Protein AF-A0A3M6QYB0-F1 (afdb_monomer_lite)

Structure (mmCIF, N/CA/C/O backbone):
data_AF-A0A3M6QYB0-F1
#
_entry.id   AF-A0A3M6QYB0-F1
#
loop_
_atom_site.group_PDB
_atom_site.id
_atom_site.type_symbol
_atom_site.label_atom_id
_atom_site.label_alt_id
_atom_site.label_comp_id
_atom_site.label_asym_id
_atom_site.label_entity_id
_atom_site.label_seq_id
_atom_site.pdbx_PDB_ins_code
_atom_site.Cartn_x
_atom_site.Cartn_y
_atom_site.Cartn_z
_atom_site.occupancy
_atom_site.B_iso_or_equiv
_atom_site.auth_seq_id
_atom_site.auth_comp_id
_atom_site.auth_asym_id
_atom_site.auth_atom_id
_atom_site.pdbx_PDB_model_num
ATOM 1 N N . MET A 1 1 ? 22.489 58.627 -7.731 1.00 41.91 1 MET A N 1
ATOM 2 C CA . MET A 1 1 ? 21.236 58.742 -8.512 1.00 41.91 1 MET A CA 1
ATOM 3 C C . MET A 1 1 ? 20.280 57.709 -7.930 1.00 41.91 1 MET A C 1
ATOM 5 O O . MET A 1 1 ? 20.452 56.535 -8.193 1.00 41.91 1 MET A O 1
ATOM 9 N N . ASP A 1 2 ? 19.590 57.981 -6.828 1.00 40.81 2 ASP A N 1
ATOM 10 C CA . ASP A 1 2 ? 18.454 58.894 -6.615 1.00 40.81 2 ASP A CA 1
ATOM 11 C C . ASP A 1 2 ? 17.135 58.430 -7.272 1.00 40.81 2 ASP A C 1
ATOM 13 O O . ASP A 1 2 ? 17.071 58.280 -8.487 1.00 40.81 2 ASP A O 1
ATOM 17 N N . ARG A 1 3 ? 16.106 58.308 -6.409 1.00 42.81 3 ARG A N 1
ATOM 18 C CA . ARG A 1 3 ? 14.641 58.185 -6.625 1.00 42.81 3 ARG A CA 1
ATOM 19 C C . ARG A 1 3 ? 14.099 56.937 -7.356 1.00 42.81 3 ARG A C 1
ATOM 21 O O . ARG A 1 3 ? 14.595 56.536 -8.386 1.00 42.81 3 ARG A O 1
ATOM 28 N N . GLY A 1 4 ? 12.996 56.316 -6.930 1.00 41.47 4 GLY A N 1
ATOM 29 C CA . GLY A 1 4 ? 12.077 56.674 -5.856 1.00 41.47 4 GLY A CA 1
ATOM 30 C C . GLY A 1 4 ? 10.820 55.785 -5.781 1.00 41.47 4 GLY A C 1
ATOM 31 O O . GLY A 1 4 ? 10.331 55.268 -6.774 1.00 41.47 4 GLY A O 1
ATOM 32 N N . ARG A 1 5 ? 10.316 55.654 -4.544 1.00 48.59 5 ARG A N 1
ATOM 33 C CA . ARG A 1 5 ? 8.910 55.626 -4.074 1.00 48.59 5 ARG A CA 1
ATOM 34 C C . ARG A 1 5 ? 7.771 55.286 -5.060 1.00 48.59 5 ARG A C 1
ATOM 36 O O . ARG A 1 5 ? 7.504 56.073 -5.960 1.00 48.59 5 ARG A O 1
ATOM 43 N N . ARG A 1 6 ? 6.894 54.356 -4.631 1.00 49.88 6 ARG A N 1
ATOM 44 C CA . ARG A 1 6 ? 5.463 54.563 -4.225 1.00 49.88 6 ARG A CA 1
ATOM 45 C C . ARG A 1 6 ? 4.760 53.195 -4.085 1.00 49.88 6 ARG A C 1
ATOM 47 O O . ARG A 1 6 ? 4.574 52.496 -5.063 1.00 49.88 6 ARG A O 1
ATOM 54 N N . ARG A 1 7 ? 4.494 52.683 -2.874 1.00 52.16 7 ARG A N 1
ATOM 55 C CA . ARG A 1 7 ? 3.204 52.743 -2.135 1.00 52.16 7 ARG A CA 1
ATOM 56 C C . ARG A 1 7 ? 1.935 52.879 -2.997 1.00 52.16 7 ARG A C 1
ATOM 58 O O . ARG A 1 7 ? 1.683 53.969 -3.499 1.00 52.16 7 ARG A O 1
ATOM 65 N N . ARG A 1 8 ? 1.047 51.874 -2.925 1.00 51.56 8 ARG A N 1
ATOM 66 C CA . ARG A 1 8 ? -0.413 52.053 -2.769 1.00 51.56 8 ARG A CA 1
ATOM 67 C C . ARG A 1 8 ? -1.032 50.890 -1.973 1.00 51.56 8 ARG A C 1
ATOM 69 O O . ARG A 1 8 ? -0.967 49.739 -2.374 1.00 51.56 8 ARG A O 1
ATOM 76 N N . ARG A 1 9 ? -1.594 51.248 -0.814 1.00 49.34 9 ARG A N 1
ATOM 77 C CA . ARG A 1 9 ? -2.631 50.528 -0.053 1.00 49.34 9 ARG A CA 1
ATOM 78 C C . ARG A 1 9 ? -3.990 50.813 -0.703 1.00 49.34 9 ARG A C 1
ATOM 80 O O . ARG A 1 9 ? -4.114 51.932 -1.189 1.00 49.34 9 ARG A O 1
ATOM 87 N N . THR A 1 10 ? -4.955 49.890 -0.564 1.00 45.47 10 THR A N 1
ATOM 88 C CA . THR A 1 10 ? -6.418 50.054 -0.280 1.00 45.47 10 THR A CA 1
ATOM 89 C C . THR A 1 10 ? -7.166 48.846 -0.869 1.00 45.47 10 THR A C 1
ATOM 91 O O . THR A 1 10 ? -7.019 48.599 -2.055 1.00 45.47 10 THR A O 1
ATOM 94 N N . MET A 1 11 ? -7.781 47.957 -0.080 1.00 43.56 11 MET A N 1
ATOM 95 C CA . MET A 1 11 ? -9.096 48.024 0.605 1.00 43.56 11 MET A CA 1
ATOM 96 C C . MET A 1 11 ? -10.159 47.170 -0.116 1.00 43.56 11 MET A C 1
ATOM 98 O O . MET A 1 11 ? -10.071 46.977 -1.317 1.00 43.56 11 MET A O 1
ATOM 102 N N . GLN A 1 12 ? -11.178 46.776 0.666 1.00 51.78 12 GLN A N 1
ATOM 103 C CA . GLN A 1 12 ? -12.457 46.117 0.329 1.00 51.78 12 GLN A CA 1
ATOM 104 C C . GLN A 1 12 ? -12.386 44.582 0.236 1.00 51.78 12 GLN A C 1
ATOM 106 O O . GLN A 1 12 ? -11.756 44.035 -0.652 1.00 51.78 12 GLN A O 1
ATOM 111 N N . ARG A 1 13 ? -12.850 43.796 1.225 1.00 41.03 13 ARG A N 1
ATOM 112 C CA . ARG A 1 13 ? -14.142 43.767 1.960 1.00 41.03 13 ARG A CA 1
ATOM 113 C C . ARG A 1 13 ? -15.296 43.414 1.012 1.00 41.03 13 ARG A C 1
ATOM 115 O O . ARG A 1 13 ? -15.519 44.152 0.070 1.00 41.03 13 ARG A O 1
ATOM 122 N N . GLN A 1 14 ? -16.060 42.381 1.398 1.00 51.16 14 GLN A N 1
ATOM 123 C CA . GLN A 1 14 ? -17.324 41.884 0.808 1.00 51.16 14 GLN A CA 1
ATOM 124 C C . GLN A 1 14 ? -17.127 40.894 -0.364 1.00 51.16 14 GLN A C 1
ATOM 126 O O . GLN A 1 14 ? -16.265 41.101 -1.194 1.00 51.16 14 GLN A O 1
ATOM 131 N N . GLN A 1 15 ? -17.819 39.757 -0.481 1.00 52.56 15 GLN A N 1
ATOM 132 C CA . GLN A 1 15 ? -19.043 39.277 0.160 1.00 52.56 15 GLN A CA 1
ATOM 133 C C . GLN A 1 15 ? -18.988 37.762 0.432 1.00 52.56 15 GLN A C 1
ATOM 135 O O . GLN A 1 15 ? -18.642 36.957 -0.426 1.00 52.56 15 GLN A O 1
ATOM 140 N N . ARG A 1 16 ? -19.495 37.383 1.611 1.00 46.00 16 ARG A N 1
ATOM 141 C CA . ARG A 1 16 ? -20.205 36.119 1.828 1.00 46.00 16 ARG A CA 1
ATOM 142 C C . ARG A 1 16 ? -21.418 36.057 0.892 1.00 46.00 16 ARG A C 1
ATOM 144 O O . ARG A 1 16 ? -22.251 36.957 0.958 1.00 46.00 16 ARG A O 1
ATOM 151 N N . ARG A 1 17 ? -21.602 34.961 0.155 1.00 42.56 17 ARG A N 1
ATOM 152 C CA . ARG A 1 17 ? -22.930 34.483 -0.270 1.00 42.56 17 ARG A CA 1
ATOM 153 C C . ARG A 1 17 ? -22.956 32.955 -0.204 1.00 42.56 17 ARG A C 1
ATOM 155 O O . ARG A 1 17 ? -22.512 32.281 -1.120 1.00 42.56 17 ARG A O 1
ATOM 162 N N . LYS A 1 18 ? -23.454 32.424 0.918 1.00 46.59 18 LYS A N 1
ATOM 163 C CA . LYS A 1 18 ? -24.012 31.069 0.996 1.00 46.59 18 LYS A CA 1
ATOM 164 C C . LYS A 1 18 ? -25.480 31.193 0.593 1.00 46.59 18 LYS A C 1
ATOM 166 O O . LYS A 1 18 ? -26.235 31.868 1.286 1.00 46.59 18 LYS A O 1
ATOM 171 N N . THR A 1 19 ? -25.854 30.609 -0.535 1.00 47.44 19 THR A N 1
ATOM 172 C CA . THR A 1 19 ? -27.240 30.499 -0.996 1.00 47.44 19 THR A CA 1
ATOM 173 C C . THR A 1 19 ? -27.814 29.179 -0.491 1.00 47.44 19 THR A C 1
ATOM 175 O O . THR A 1 19 ? -27.316 28.114 -0.846 1.00 47.44 19 THR A O 1
ATOM 178 N N . ALA A 1 20 ? -28.823 29.263 0.375 1.00 54.78 20 ALA A N 1
ATOM 179 C CA . ALA A 1 20 ? -29.669 28.143 0.773 1.00 54.78 20 ALA A CA 1
ATOM 180 C C . ALA A 1 20 ? -30.818 27.989 -0.241 1.00 54.78 20 ALA A C 1
ATOM 182 O O . ALA A 1 20 ? -31.309 29.012 -0.726 1.00 54.78 20 ALA A O 1
ATOM 183 N N . PRO A 1 21 ? -31.265 26.764 -0.563 1.00 56.47 21 PRO A N 1
ATOM 184 C CA . PRO A 1 21 ? -32.457 26.571 -1.368 1.00 56.47 21 PRO A CA 1
ATOM 185 C C . PRO A 1 21 ? -33.727 26.638 -0.511 1.00 56.47 21 PRO A C 1
ATOM 187 O O . PRO A 1 21 ? -33.864 25.984 0.523 1.00 56.47 21 PRO A O 1
ATOM 190 N N . THR A 1 22 ? -34.648 27.460 -0.997 1.00 46.12 22 THR A N 1
ATOM 191 C CA . THR A 1 22 ? -36.030 27.651 -0.565 1.00 46.12 22 THR A CA 1
ATOM 192 C C . THR A 1 22 ? -36.875 26.465 -1.036 1.00 46.12 22 THR A C 1
ATOM 194 O O . THR A 1 22 ? -36.982 26.230 -2.237 1.00 46.12 22 THR A O 1
ATOM 197 N N . GLY A 1 23 ? -37.461 25.715 -0.099 1.00 45.97 23 GLY A N 1
ATOM 198 C CA . GLY A 1 23 ? -38.386 24.609 -0.360 1.00 45.97 23 GLY A CA 1
ATOM 199 C C . GLY A 1 23 ? -39.816 25.003 -0.005 1.00 45.97 23 GLY A C 1
ATOM 200 O O . GLY A 1 23 ? -40.148 25.184 1.163 1.00 45.97 23 GLY A O 1
ATOM 201 N N . GLN A 1 24 ? -40.613 25.176 -1.052 1.00 52.97 24 GLN A N 1
ATOM 202 C CA . GLN A 1 24 ? -42.005 25.603 -1.109 1.00 52.97 24 GLN A CA 1
ATOM 203 C C . GLN A 1 24 ? -42.951 24.748 -0.244 1.00 52.97 24 GLN A C 1
ATOM 205 O O . GLN A 1 24 ? -42.888 23.521 -0.255 1.00 52.97 24 GLN A O 1
ATOM 210 N N . ARG A 1 25 ? -43.892 25.416 0.431 1.00 43.78 25 ARG A N 1
ATOM 211 C CA . ARG A 1 25 ? -45.058 24.838 1.109 1.00 43.78 25 ARG A CA 1
ATOM 212 C C . ARG A 1 25 ? -46.283 25.092 0.225 1.00 43.78 25 ARG A C 1
ATOM 214 O O . ARG A 1 25 ? -46.619 26.250 -0.004 1.00 43.78 25 ARG A O 1
ATOM 221 N N . CYS A 1 26 ? -46.938 24.035 -0.250 1.00 41.56 26 CYS A N 1
ATOM 222 C CA . CYS A 1 26 ? -48.231 24.101 -0.936 1.00 41.56 26 CYS A CA 1
ATOM 223 C C . CYS A 1 26 ? -49.154 23.011 -0.381 1.00 41.56 26 CYS A C 1
ATOM 225 O O . CYS A 1 26 ? -48.726 21.870 -0.232 1.00 41.56 26 CYS A O 1
ATOM 227 N N . GLY A 1 27 ? -50.403 23.382 -0.092 1.00 39.38 27 GLY A N 1
ATOM 228 C CA . GLY A 1 27 ? -51.474 22.461 0.289 1.00 39.38 27 GLY A CA 1
ATOM 229 C C . GLY A 1 27 ? -52.458 23.075 1.284 1.00 39.38 27 GLY A C 1
ATOM 230 O O . GLY A 1 27 ? -52.382 22.777 2.468 1.00 39.38 27 GLY A O 1
ATOM 231 N N . ASN A 1 28 ? -53.354 23.934 0.791 1.00 42.03 28 ASN A N 1
ATOM 232 C CA . ASN A 1 28 ? -54.651 24.229 1.406 1.00 42.03 28 ASN A CA 1
ATOM 233 C C . ASN A 1 28 ? -55.724 23.650 0.473 1.00 42.03 28 ASN A C 1
ATOM 235 O O . ASN A 1 28 ? -55.624 23.919 -0.725 1.00 42.03 28 ASN A O 1
ATOM 239 N N . ALA A 1 29 ? -56.717 22.937 1.011 1.00 42.44 29 ALA A N 1
ATOM 240 C CA . ALA A 1 29 ? -58.163 23.076 0.746 1.00 42.44 29 ALA A CA 1
ATOM 241 C C . ALA A 1 29 ? -58.944 21.832 1.229 1.00 42.44 29 ALA A C 1
ATOM 243 O O . ALA A 1 29 ? -58.360 20.758 1.323 1.00 42.44 29 ALA A O 1
ATOM 244 N N . GLU A 1 30 ? -60.244 22.044 1.479 1.00 42.88 30 GLU A N 1
ATOM 245 C CA . GLU A 1 30 ? -61.321 21.144 1.960 1.00 42.88 30 GLU A CA 1
ATOM 246 C C . GLU A 1 30 ? -61.393 21.030 3.492 1.00 42.88 30 GLU A C 1
ATOM 248 O O . GLU A 1 30 ? -60.576 20.373 4.126 1.00 42.88 30 GLU A O 1
ATOM 253 N N . GLU A 1 31 ? -62.209 21.802 4.224 1.00 42.59 31 GLU A N 1
ATOM 254 C CA . GLU A 1 31 ? -63.625 22.240 4.116 1.00 42.59 31 GLU A CA 1
ATOM 255 C C . GLU A 1 31 ? -64.674 21.153 4.430 1.00 42.59 31 GLU A C 1
ATOM 257 O O . GLU A 1 31 ? -64.776 20.152 3.740 1.00 42.59 31 GLU A O 1
ATOM 262 N N . SER A 1 32 ? -65.460 21.466 5.473 1.00 44.59 32 SER A N 1
ATOM 263 C CA . SER A 1 32 ? -66.779 20.965 5.893 1.00 44.59 32 SER A CA 1
ATOM 264 C C . SER A 1 32 ? -66.940 19.486 6.273 1.00 44.59 32 SER A C 1
ATOM 266 O O . SER A 1 32 ? -66.968 18.602 5.433 1.00 44.59 32 SER A O 1
ATOM 268 N N . ASP A 1 33 ? -67.198 19.224 7.558 1.00 41.84 33 ASP A N 1
ATOM 269 C CA . ASP A 1 33 ? -68.589 18.989 7.959 1.00 41.84 33 ASP A CA 1
ATOM 270 C C . ASP A 1 33 ? -68.783 19.051 9.476 1.00 41.84 33 ASP A C 1
ATOM 272 O O . ASP A 1 33 ? -68.050 18.476 10.284 1.00 41.84 33 ASP A O 1
ATOM 276 N N . ALA A 1 34 ? -69.800 19.821 9.846 1.00 48.19 34 ALA A N 1
ATOM 277 C CA . ALA A 1 34 ? -70.298 19.981 11.192 1.00 48.19 34 ALA A CA 1
ATOM 278 C C . ALA A 1 34 ? -71.085 18.734 11.612 1.00 48.19 34 ALA A C 1
ATOM 280 O O . ALA A 1 34 ? -72.032 18.330 10.944 1.00 48.19 34 ALA A O 1
ATOM 281 N N . MET A 1 35 ? -70.755 18.180 12.777 1.00 43.97 35 MET A N 1
ATOM 282 C CA . MET A 1 35 ? -71.650 17.295 13.516 1.00 43.97 35 MET A CA 1
ATOM 283 C C . MET A 1 35 ? -71.602 17.697 14.987 1.00 43.97 35 MET A C 1
ATOM 285 O O . MET A 1 35 ? -70.715 17.306 15.744 1.00 43.97 35 MET A O 1
ATOM 289 N N . THR A 1 36 ? -72.541 18.553 15.369 1.00 64.81 36 THR A N 1
ATOM 290 C CA . THR A 1 36 ? -72.829 18.948 16.746 1.00 64.81 36 THR A CA 1
ATOM 291 C C . THR A 1 36 ? -73.771 17.924 17.390 1.00 64.81 36 THR A C 1
ATOM 293 O O . THR A 1 36 ? -74.920 17.813 16.966 1.00 64.81 36 THR A O 1
ATOM 296 N N . PRO A 1 37 ? -73.357 17.192 18.440 1.00 65.62 37 PRO A N 1
ATOM 297 C CA . PRO A 1 37 ? -74.296 16.483 19.302 1.00 65.62 37 PRO A CA 1
ATOM 298 C C . PRO A 1 37 ? -74.854 17.416 20.402 1.00 65.62 37 PRO A C 1
ATOM 300 O O . PRO A 1 37 ? -74.180 18.369 20.808 1.00 65.62 37 PRO A O 1
ATOM 303 N N . PRO A 1 38 ? -76.081 17.172 20.903 1.00 61.84 38 PRO A N 1
ATOM 304 C CA . PRO A 1 38 ? -76.754 18.057 21.851 1.00 61.84 38 PRO A CA 1
ATOM 305 C C . PRO A 1 38 ? -76.178 17.945 23.270 1.00 61.84 38 PRO A C 1
ATOM 307 O O . PRO A 1 38 ? -75.940 16.849 23.782 1.00 61.84 38 PRO A O 1
ATOM 310 N N . LEU A 1 39 ? -76.026 19.095 23.936 1.00 48.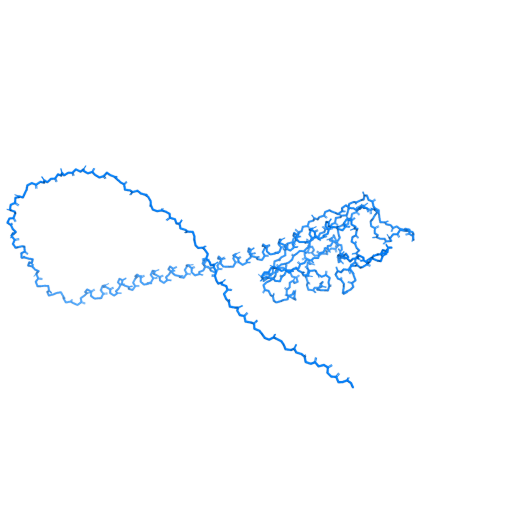22 39 LEU A N 1
ATOM 311 C CA . LEU A 1 39 ? -75.734 19.182 25.367 1.00 48.22 39 LEU A CA 1
ATOM 312 C C . LEU A 1 39 ? -76.864 18.534 26.183 1.00 48.22 39 LEU A C 1
ATOM 314 O O . LEU A 1 39 ? -77.984 19.041 26.210 1.00 48.22 39 LEU A O 1
ATOM 318 N N . HIS A 1 40 ? -76.537 17.468 26.911 1.00 60.84 40 HIS A N 1
ATOM 319 C CA . HIS A 1 40 ? -77.280 17.043 28.097 1.00 60.84 40 HIS A CA 1
ATOM 320 C C . HIS A 1 40 ? -76.525 17.519 29.349 1.00 60.84 40 HIS A C 1
ATOM 322 O O . HIS A 1 40 ? -75.294 17.421 29.389 1.00 60.84 40 HIS A O 1
ATOM 328 N N . PRO A 1 41 ? -77.214 18.020 30.389 1.00 54.41 41 PRO A N 1
ATOM 329 C CA . PRO A 1 41 ? -76.571 18.397 31.638 1.00 54.41 41 PRO A CA 1
ATOM 330 C C . PRO A 1 41 ? -76.253 17.133 32.449 1.00 54.41 41 PRO A C 1
ATOM 332 O O . PRO A 1 41 ? -77.097 16.614 33.177 1.00 54.41 41 PRO A O 1
ATOM 335 N N . HIS A 1 42 ? -75.025 16.625 32.338 1.00 53.25 42 HIS A N 1
ATOM 336 C CA . HIS A 1 42 ? -74.528 15.627 33.281 1.00 53.25 42 HIS A CA 1
ATOM 337 C C . HIS A 1 42 ? -74.150 16.320 34.592 1.00 53.25 42 HIS A C 1
ATOM 339 O O . HIS A 1 42 ? -73.130 16.996 34.704 1.00 53.25 42 HIS A O 1
ATOM 345 N N . THR A 1 43 ? -75.013 16.146 35.590 1.00 57.50 43 THR A N 1
ATOM 346 C CA . THR A 1 43 ? -74.736 16.381 37.007 1.00 57.50 43 THR A CA 1
ATOM 347 C C . THR A 1 43 ? -73.446 15.673 37.414 1.00 57.50 43 THR A C 1
ATOM 349 O O . THR A 1 43 ? -73.389 14.444 37.470 1.00 57.50 43 THR A O 1
ATOM 352 N N . VAL A 1 44 ? -72.408 16.456 37.698 1.00 59.31 44 VAL A N 1
ATOM 353 C CA . VAL A 1 44 ? -71.123 15.969 38.199 1.00 59.31 44 VAL A CA 1
ATOM 354 C C . VAL A 1 44 ? -71.284 15.676 39.691 1.00 59.31 44 VAL A C 1
ATOM 356 O O . VAL A 1 44 ? -71.306 16.586 40.517 1.00 59.31 44 VAL A O 1
ATOM 359 N N . LEU A 1 45 ? -71.450 14.402 40.046 1.00 66.75 45 LEU A N 1
ATOM 360 C CA . LEU A 1 45 ? -71.320 13.951 41.431 1.00 66.75 45 LEU A CA 1
ATOM 361 C C . LEU A 1 45 ? -69.846 14.087 41.858 1.00 66.75 45 LEU A C 1
ATOM 363 O O . LEU A 1 45 ? -68.961 13.659 41.112 1.00 66.75 45 LEU A O 1
ATOM 367 N N . PRO A 1 46 ? -69.545 14.639 43.045 1.00 59.50 46 PRO A N 1
ATOM 368 C CA . PRO A 1 46 ? -68.181 14.677 43.548 1.00 59.50 46 PRO A CA 1
ATOM 369 C C . PRO A 1 46 ? -67.741 13.254 43.912 1.00 59.50 46 PRO A C 1
ATOM 371 O O . PRO A 1 46 ? -68.186 12.685 44.912 1.00 59.50 46 PRO A O 1
ATOM 374 N N . VAL A 1 47 ? -66.844 12.672 43.112 1.00 67.44 47 VAL A N 1
ATOM 375 C CA . VAL A 1 47 ? -66.115 11.456 43.492 1.00 67.44 47 VAL A CA 1
ATOM 376 C C . VAL A 1 47 ? -65.172 11.841 44.627 1.00 67.44 47 VAL A C 1
ATOM 378 O O . VAL A 1 47 ? -64.061 12.322 44.418 1.00 67.44 47 VAL A O 1
ATOM 381 N N . THR A 1 48 ? -65.639 11.674 45.861 1.00 63.84 48 THR A N 1
ATOM 382 C CA . THR A 1 48 ? -64.796 11.783 47.049 1.00 63.84 48 THR A CA 1
ATOM 383 C C . THR A 1 48 ? -63.899 10.552 47.096 1.00 63.84 48 THR A C 1
ATOM 385 O O . THR A 1 48 ? -64.274 9.480 47.568 1.00 63.84 48 THR A O 1
ATOM 388 N N . LEU A 1 49 ? -62.696 10.696 46.540 1.00 61.19 49 LEU A N 1
ATOM 389 C CA . LEU A 1 49 ? -61.663 9.669 46.563 1.00 61.19 49 LEU A CA 1
ATOM 390 C C . LEU A 1 49 ? -61.140 9.550 48.000 1.00 61.19 49 LEU A C 1
ATOM 392 O O . LEU A 1 49 ? -60.209 10.233 48.424 1.00 61.19 49 LEU A O 1
ATOM 396 N N . ARG A 1 50 ? -61.818 8.719 48.793 1.00 60.50 50 ARG A N 1
ATOM 397 C CA . ARG A 1 50 ? -61.451 8.404 50.172 1.00 60.50 50 ARG A CA 1
ATOM 398 C C . ARG A 1 50 ? -60.216 7.502 50.135 1.00 60.50 50 ARG A C 1
ATOM 400 O O . ARG A 1 50 ? -60.346 6.283 50.072 1.00 60.50 50 ARG A O 1
ATOM 407 N N . LEU A 1 51 ? -59.019 8.097 50.137 1.00 66.50 51 LEU A N 1
ATOM 408 C CA . LEU A 1 51 ? -57.785 7.337 50.336 1.00 66.50 51 LEU A CA 1
ATOM 409 C C . LEU A 1 51 ? -57.802 6.739 51.754 1.00 66.50 51 LEU A C 1
ATOM 411 O O . LEU A 1 51 ? -57.932 7.492 52.725 1.00 66.50 51 LEU A O 1
ATOM 415 N N . PRO A 1 52 ? -57.683 5.409 51.904 1.00 69.06 52 PRO A N 1
ATOM 416 C CA . PRO A 1 52 ? -57.560 4.799 53.217 1.00 69.06 52 PRO A CA 1
ATOM 417 C C . PRO A 1 52 ? -56.256 5.277 53.883 1.00 69.06 52 PRO A C 1
ATOM 419 O O . PRO A 1 52 ? -55.222 5.348 53.213 1.00 69.06 52 PRO A O 1
ATOM 422 N N . PRO A 1 53 ? -56.265 5.604 55.189 1.00 59.56 53 PRO A N 1
ATOM 423 C CA . PRO A 1 53 ? -55.057 5.986 55.907 1.00 59.56 53 PRO A CA 1
ATOM 424 C C . PRO A 1 53 ? -54.147 4.762 56.042 1.00 59.56 53 PRO A C 1
ATOM 426 O O . PRO A 1 53 ? -54.326 3.899 56.903 1.00 59.56 53 PRO A O 1
ATOM 429 N N . HIS A 1 54 ? -53.169 4.669 55.147 1.00 59.00 54 HIS A N 1
ATOM 430 C CA . HIS A 1 54 ? -52.187 3.603 55.149 1.00 59.00 54 HIS A CA 1
ATOM 431 C C . HIS A 1 54 ? -51.113 3.895 56.202 1.00 59.00 54 HIS A C 1
ATOM 433 O O . HIS A 1 54 ? -50.155 4.620 55.955 1.00 59.00 54 HIS A O 1
ATOM 439 N N . ASN A 1 55 ? -51.220 3.249 57.362 1.00 58.75 55 ASN A N 1
ATOM 440 C CA . ASN A 1 55 ? -50.090 3.044 58.274 1.00 58.75 55 ASN A CA 1
ATOM 441 C C . ASN A 1 55 ? -49.118 1.989 57.696 1.00 58.75 55 ASN A C 1
ATOM 443 O O . ASN A 1 55 ? -48.811 0.978 58.326 1.00 58.75 55 ASN A O 1
ATOM 447 N N . GLN A 1 56 ? -48.650 2.200 56.462 1.00 58.84 56 GLN A N 1
ATOM 448 C CA . GLN A 1 56 ? -47.622 1.381 55.822 1.00 58.84 56 GLN A CA 1
ATOM 449 C C . GLN A 1 56 ? -46.245 1.862 56.287 1.00 58.84 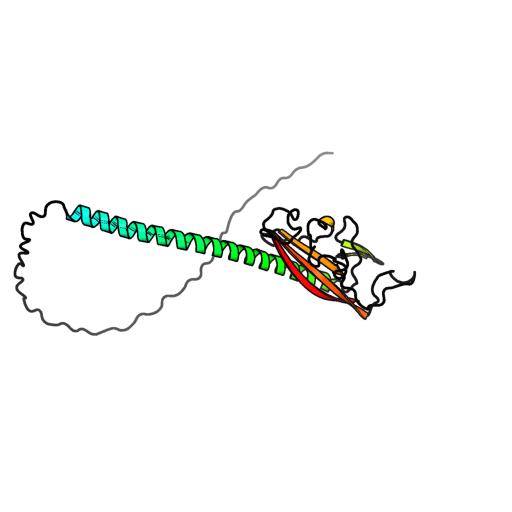56 GLN A C 1
ATOM 451 O O . GLN A 1 56 ? -45.692 2.844 55.798 1.00 58.84 56 GLN A O 1
ATOM 456 N N . ARG A 1 57 ? -45.703 1.172 57.289 1.00 60.31 57 ARG A N 1
ATOM 457 C CA . ARG A 1 57 ? -44.378 1.451 57.840 1.00 60.31 57 ARG A CA 1
ATOM 458 C C . ARG A 1 57 ? -43.292 0.842 56.942 1.00 60.31 57 ARG A C 1
ATOM 460 O O . ARG A 1 57 ? -43.179 -0.372 56.825 1.00 60.31 57 ARG A O 1
ATOM 467 N N . GLY A 1 58 ? -42.478 1.705 56.337 1.00 67.94 58 GLY A N 1
ATOM 468 C CA . GLY A 1 58 ? -41.032 1.517 56.124 1.00 67.94 58 GLY A CA 1
ATOM 469 C C . GLY A 1 58 ? -40.518 0.519 55.074 1.00 67.94 58 GLY A C 1
ATOM 470 O O . GLY A 1 58 ? -39.358 0.634 54.691 1.00 67.94 58 GLY A O 1
ATOM 471 N N . SER A 1 59 ? -41.315 -0.435 54.580 1.00 78.44 59 SER A N 1
ATOM 472 C CA . SER A 1 59 ? -40.786 -1.526 53.731 1.00 78.44 59 SER A CA 1
ATOM 473 C C . SER A 1 59 ? -40.686 -1.193 52.231 1.00 78.44 59 SER A C 1
ATOM 475 O O . SER A 1 59 ? -39.805 -1.706 51.541 1.00 78.44 59 SER A O 1
ATOM 477 N N . THR A 1 60 ? -41.518 -0.284 51.714 1.00 86.56 60 THR A N 1
ATOM 478 C CA . THR A 1 60 ? -41.546 0.076 50.281 1.00 86.56 60 THR A CA 1
ATOM 479 C C . THR A 1 60 ? -40.235 0.689 49.787 1.00 86.56 60 THR A C 1
ATOM 481 O O . THR A 1 60 ? -39.810 0.402 48.670 1.00 86.56 60 THR A O 1
ATOM 484 N N . LEU A 1 61 ? -39.548 1.464 50.632 1.00 86.62 61 LEU A N 1
ATOM 485 C CA . LEU A 1 61 ? -38.234 2.038 50.329 1.00 86.62 61 LEU A CA 1
ATOM 486 C C . LEU A 1 61 ? -37.177 0.948 50.088 1.00 86.62 61 LEU A C 1
ATOM 488 O O . LEU A 1 61 ? -36.375 1.053 49.164 1.00 86.62 61 LEU A O 1
ATOM 492 N N . ILE A 1 62 ? -37.194 -0.112 50.902 1.00 90.50 62 ILE A N 1
ATOM 493 C CA . ILE A 1 62 ? -36.229 -1.215 50.815 1.00 90.50 62 ILE A CA 1
ATOM 494 C C . ILE A 1 62 ? -36.457 -2.007 49.526 1.00 90.50 62 ILE A C 1
ATOM 496 O O . ILE A 1 62 ? -35.506 -2.278 48.796 1.00 90.50 62 ILE A O 1
ATOM 500 N N . VAL A 1 63 ? -37.714 -2.323 49.203 1.00 91.38 63 VAL A N 1
ATOM 501 C CA . VAL A 1 63 ? -38.057 -3.022 47.954 1.00 91.38 63 VAL A CA 1
ATOM 502 C C . VAL A 1 63 ? -37.681 -2.177 46.733 1.00 91.38 63 VAL A C 1
ATOM 504 O O . VAL A 1 63 ? -37.096 -2.705 45.789 1.00 91.38 63 VAL A O 1
ATOM 507 N N . ALA A 1 64 ? -37.941 -0.865 46.764 1.00 93.38 64 ALA A N 1
ATOM 508 C CA . ALA A 1 64 ? -37.542 0.049 45.695 1.00 93.38 64 ALA A CA 1
ATOM 509 C C . ALA A 1 64 ? -36.015 0.101 45.513 1.00 93.38 64 ALA A C 1
ATOM 511 O O . ALA A 1 64 ? -35.540 0.064 44.380 1.00 93.38 64 ALA A O 1
ATOM 512 N N . LEU A 1 65 ? -35.243 0.120 46.606 1.00 94.31 65 LEU A N 1
ATOM 513 C CA . LEU A 1 65 ? -33.776 0.070 46.569 1.00 94.31 65 LEU A CA 1
ATOM 514 C C . LEU A 1 65 ? -33.250 -1.241 45.980 1.00 94.31 65 LEU A C 1
ATOM 516 O O . LEU A 1 65 ? -32.335 -1.208 45.160 1.00 94.31 65 LEU A O 1
ATOM 520 N N . ILE A 1 66 ? -33.838 -2.380 46.352 1.00 95.38 66 ILE A N 1
ATOM 521 C CA . ILE A 1 66 ? -33.461 -3.685 45.791 1.00 95.38 66 ILE A CA 1
ATOM 522 C C . ILE A 1 66 ? -33.763 -3.716 44.291 1.00 95.38 66 ILE A C 1
ATOM 524 O O . ILE A 1 66 ? -32.887 -4.066 43.506 1.00 95.38 66 ILE A O 1
ATOM 528 N N . MET A 1 67 ? -34.960 -3.299 43.869 1.00 96.00 67 MET A N 1
ATOM 529 C CA . MET A 1 67 ? -35.320 -3.261 42.447 1.00 96.00 67 MET A CA 1
ATOM 530 C C . MET A 1 67 ? -34.423 -2.308 41.651 1.00 96.00 67 MET A C 1
ATOM 532 O O . MET A 1 67 ? -33.954 -2.667 40.572 1.00 96.00 67 MET A O 1
ATOM 536 N N . LEU A 1 68 ? -34.119 -1.128 42.197 1.00 95.44 68 LEU A N 1
ATOM 537 C CA . LEU A 1 68 ? -33.200 -0.176 41.575 1.00 95.44 68 LEU A CA 1
ATOM 538 C C . LEU A 1 68 ? -31.789 -0.762 41.443 1.00 95.44 68 LEU A C 1
ATOM 540 O O . LEU A 1 68 ? -31.156 -0.607 40.401 1.00 95.44 68 LEU A O 1
ATOM 544 N N . LEU A 1 69 ? -31.319 -1.488 42.459 1.00 96.00 69 LEU A N 1
ATOM 545 C CA . LEU A 1 69 ? -30.032 -2.178 42.427 1.00 96.00 69 LEU A CA 1
ATOM 546 C C . LEU A 1 69 ? -30.004 -3.300 41.378 1.00 96.00 69 LEU A C 1
ATOM 548 O O . LEU A 1 69 ? -29.015 -3.431 40.656 1.00 96.00 69 LEU A O 1
ATOM 552 N N . LEU A 1 70 ? -31.083 -4.074 41.241 1.00 96.88 70 LEU A N 1
ATOM 553 C CA . LEU A 1 70 ? -31.196 -5.121 40.220 1.00 96.88 70 LEU A CA 1
ATOM 554 C C . LEU A 1 70 ? -31.160 -4.536 38.801 1.00 96.88 70 LEU A C 1
ATOM 556 O O . LEU A 1 70 ? -30.391 -5.005 37.959 1.00 96.88 70 LEU A O 1
ATOM 560 N N . VAL A 1 71 ? -31.936 -3.477 38.549 1.00 95.62 71 VAL A N 1
ATOM 561 C CA . VAL A 1 71 ? -31.949 -2.782 37.250 1.00 95.62 71 VAL A CA 1
ATOM 562 C C . VAL A 1 71 ? -30.581 -2.168 36.947 1.00 95.62 71 VAL A C 1
ATOM 564 O O . VAL A 1 71 ? -30.098 -2.272 35.820 1.00 95.62 71 VAL A O 1
ATOM 567 N N . LEU A 1 72 ? -29.914 -1.589 37.948 1.00 95.56 72 LEU A N 1
ATOM 568 C CA . LEU A 1 72 ? -28.567 -1.042 37.791 1.00 95.56 72 LEU A CA 1
ATOM 569 C C . LEU A 1 72 ? -27.557 -2.123 37.377 1.00 95.56 72 LEU A C 1
ATOM 571 O O . LEU A 1 72 ? -26.767 -1.903 36.459 1.00 95.56 72 LEU A O 1
ATOM 575 N N . MET A 1 73 ? -27.598 -3.301 38.006 1.00 94.94 73 MET A N 1
ATOM 576 C CA . MET A 1 73 ? -26.709 -4.420 37.662 1.00 94.94 73 MET A CA 1
ATOM 577 C C . MET A 1 73 ? -26.950 -4.943 36.241 1.00 94.94 73 MET A C 1
ATOM 579 O O . MET A 1 73 ? -25.987 -5.198 35.506 1.00 94.94 73 MET A O 1
ATOM 583 N N . MET A 1 74 ? -28.215 -5.042 35.817 1.00 93.06 74 MET A N 1
ATOM 584 C CA . MET A 1 74 ? -28.554 -5.365 34.425 1.00 93.06 74 MET A CA 1
ATOM 585 C C . MET A 1 74 ? -28.019 -4.299 33.458 1.00 93.06 74 MET A C 1
ATOM 587 O O . MET A 1 74 ? -27.397 -4.640 32.449 1.00 93.06 74 MET A O 1
ATOM 591 N N . GLY A 1 75 ? -28.172 -3.017 33.803 1.00 93.25 75 GLY A N 1
ATOM 592 C CA . GLY A 1 75 ? -27.664 -1.894 33.013 1.00 93.25 75 GLY A CA 1
ATOM 593 C C . GLY A 1 75 ? -26.143 -1.924 32.832 1.00 93.25 75 GLY A C 1
ATOM 594 O O . GLY A 1 75 ? -25.657 -1.830 31.706 1.00 93.25 75 GLY A O 1
ATOM 595 N N . ILE A 1 76 ? -25.381 -2.126 33.914 1.00 93.25 76 ILE A N 1
ATOM 596 C CA . ILE A 1 76 ? -23.908 -2.197 33.868 1.00 93.25 76 ILE A CA 1
ATOM 597 C C . ILE A 1 76 ? -23.440 -3.377 33.006 1.00 93.25 76 ILE A C 1
ATOM 599 O O . ILE A 1 76 ? -22.489 -3.241 32.233 1.00 93.25 76 ILE A O 1
ATOM 603 N N . THR A 1 77 ? -24.105 -4.529 33.119 1.00 89.56 77 THR A N 1
ATOM 604 C CA . THR A 1 77 ? -23.757 -5.725 32.336 1.00 89.56 77 THR A CA 1
ATOM 605 C C . THR A 1 77 ? -23.970 -5.482 30.840 1.00 89.56 77 THR A C 1
ATOM 607 O O . THR A 1 77 ? -23.077 -5.779 30.045 1.00 89.56 77 THR A O 1
ATOM 610 N N . GLY A 1 78 ? -25.089 -4.851 30.462 1.00 87.62 78 GLY A N 1
ATOM 611 C CA . GLY A 1 78 ? -25.353 -4.449 29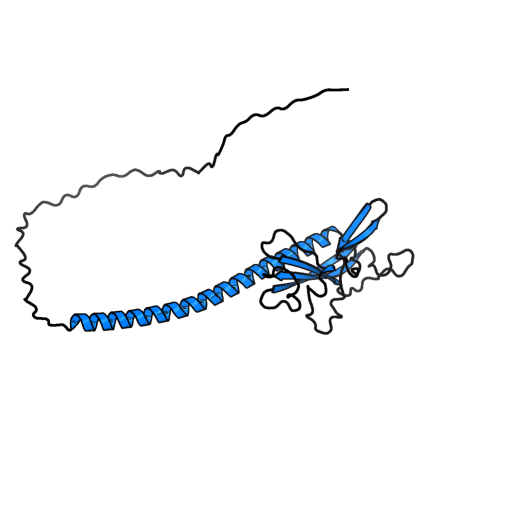.077 1.00 87.62 78 GLY A CA 1
ATOM 612 C C . GLY A 1 78 ? -24.330 -3.445 28.537 1.00 87.62 78 GLY A C 1
ATOM 613 O O . GLY A 1 78 ? -23.836 -3.607 27.423 1.00 87.62 78 GLY A O 1
ATOM 614 N N . MET A 1 79 ? -23.929 -2.451 29.339 1.00 91.19 79 MET A N 1
ATOM 615 C CA . MET A 1 79 ? -22.911 -1.471 28.929 1.00 91.19 79 MET A CA 1
ATOM 616 C C . MET A 1 79 ? -21.555 -2.120 28.630 1.00 91.19 79 MET A C 1
ATOM 618 O O . MET A 1 79 ? -20.905 -1.750 27.654 1.00 91.19 79 MET A O 1
ATOM 622 N N . ARG A 1 80 ? -21.126 -3.110 29.426 1.00 88.31 80 ARG A N 1
ATOM 623 C CA . ARG A 1 80 ? -19.852 -3.815 29.190 1.00 88.31 80 ARG A CA 1
ATOM 624 C C . ARG A 1 80 ? -19.838 -4.545 27.845 1.00 88.31 80 ARG A C 1
ATOM 626 O O . ARG A 1 80 ? -18.851 -4.427 27.121 1.00 88.31 80 ARG A O 1
ATOM 633 N N . ALA A 1 81 ? -20.924 -5.230 27.486 1.00 88.19 81 ALA A N 1
ATOM 634 C CA . ALA A 1 81 ? -21.041 -5.901 26.189 1.00 88.19 81 ALA A CA 1
ATOM 635 C C . ALA A 1 81 ? -20.928 -4.900 25.024 1.00 88.19 81 ALA A C 1
ATOM 637 O O . ALA A 1 81 ? -20.068 -5.052 24.158 1.00 88.19 81 ALA A O 1
ATOM 638 N N . LEU A 1 82 ? -21.686 -3.798 25.086 1.00 91.06 82 LEU A N 1
ATOM 639 C CA . LEU A 1 82 ? -21.653 -2.745 24.065 1.00 91.06 82 LEU A CA 1
ATOM 640 C C . LEU A 1 82 ? -20.258 -2.120 23.899 1.00 91.06 82 LEU A C 1
ATOM 642 O O . LEU A 1 82 ? -19.854 -1.792 22.785 1.00 91.06 82 LEU A O 1
ATOM 646 N N . THR A 1 83 ? -19.490 -1.966 24.986 1.00 92.56 83 THR A N 1
ATOM 647 C CA . THR A 1 83 ? -18.121 -1.430 24.886 1.00 92.56 83 THR A CA 1
ATOM 648 C C . THR A 1 83 ? -17.153 -2.364 24.162 1.00 92.56 83 THR A C 1
ATOM 650 O O . THR A 1 83 ? -16.237 -1.877 23.497 1.00 92.56 83 THR A O 1
ATOM 653 N N . MET A 1 84 ? -17.335 -3.683 24.267 1.00 94.38 84 MET A N 1
ATOM 654 C CA . MET A 1 84 ? -16.496 -4.650 23.555 1.00 94.38 84 MET A CA 1
ATOM 655 C C . MET A 1 84 ? -16.795 -4.619 22.055 1.00 94.38 84 MET A C 1
ATOM 657 O O . MET A 1 84 ? -15.872 -4.484 21.250 1.00 94.38 84 MET A O 1
ATOM 661 N N . ASP A 1 85 ? -18.079 -4.627 21.697 1.00 93.38 85 ASP A N 1
ATOM 662 C CA . ASP A 1 85 ? -18.526 -4.552 20.304 1.00 93.38 85 ASP A CA 1
ATOM 663 C C . ASP A 1 85 ? -18.093 -3.240 19.642 1.00 93.38 85 ASP A C 1
ATOM 665 O O . ASP A 1 85 ? -17.632 -3.236 18.498 1.00 93.38 85 ASP A O 1
ATOM 669 N N . ALA A 1 86 ? -18.146 -2.123 20.376 1.00 94.94 86 ALA A N 1
ATOM 670 C CA . ALA A 1 86 ? -17.664 -0.833 19.887 1.00 94.94 86 ALA A CA 1
ATOM 671 C C . ALA A 1 86 ? -16.162 -0.860 19.558 1.00 94.94 86 ALA A C 1
ATOM 673 O O . ALA A 1 86 ? -15.751 -0.315 18.534 1.00 94.94 86 ALA A O 1
ATOM 674 N N . ARG A 1 87 ? -15.336 -1.518 20.385 1.00 94.50 87 ARG A N 1
ATOM 675 C CA . ARG A 1 87 ? -13.891 -1.667 20.126 1.00 94.50 87 ARG A CA 1
ATOM 676 C C . ARG A 1 87 ? -13.617 -2.577 18.933 1.00 94.50 87 ARG A C 1
ATOM 678 O O . ARG A 1 87 ? -12.780 -2.237 18.103 1.00 94.50 87 ARG A O 1
ATOM 685 N N . MET A 1 88 ? -14.334 -3.694 18.816 1.00 93.88 88 MET A N 1
ATOM 686 C CA . MET A 1 88 ? -14.207 -4.594 17.665 1.00 93.88 88 MET A CA 1
ATOM 687 C C . MET A 1 88 ? -14.603 -3.890 16.362 1.00 93.88 88 MET A C 1
ATOM 689 O O . MET A 1 88 ? -13.879 -3.970 15.372 1.00 93.88 88 MET A O 1
ATOM 693 N N . THR A 1 89 ? -15.699 -3.129 16.390 1.00 96.19 89 THR A N 1
ATOM 694 C CA . THR A 1 89 ? -16.170 -2.331 15.249 1.00 96.19 89 THR A CA 1
ATOM 695 C C . THR A 1 89 ? -15.179 -1.225 14.891 1.00 96.19 89 THR A C 1
ATOM 697 O O . THR A 1 89 ? -14.893 -1.018 13.716 1.00 96.19 89 THR A O 1
ATOM 700 N N . ALA A 1 90 ? -14.610 -0.535 15.886 1.00 93.69 90 ALA A N 1
ATOM 701 C CA . ALA A 1 90 ? -13.599 0.495 15.657 1.00 93.69 90 ALA A CA 1
ATOM 702 C C . ALA A 1 90 ? -12.323 -0.080 15.024 1.00 93.69 90 ALA A C 1
ATOM 704 O O . ALA A 1 90 ? -11.801 0.501 14.074 1.00 93.69 90 ALA A O 1
ATOM 705 N N . ASN A 1 91 ? -11.860 -1.238 15.503 1.00 91.25 91 ASN A N 1
ATOM 706 C CA . ASN A 1 91 ? -10.701 -1.923 14.935 1.00 91.25 91 ASN A CA 1
ATOM 707 C C . ASN A 1 91 ? -10.970 -2.373 13.493 1.00 91.25 91 ASN A C 1
ATOM 709 O O . ASN A 1 91 ? -10.142 -2.138 12.619 1.00 91.25 91 ASN A O 1
ATOM 713 N N . ALA A 1 92 ? -12.137 -2.967 13.225 1.00 92.88 92 ALA A N 1
ATOM 714 C CA . ALA A 1 92 ? -12.526 -3.371 11.875 1.00 92.88 92 ALA A CA 1
ATOM 715 C C . ALA A 1 92 ? -12.611 -2.170 10.919 1.00 92.88 92 ALA A C 1
ATOM 717 O O . ALA A 1 92 ? -12.101 -2.234 9.802 1.00 92.88 92 ALA A O 1
ATOM 718 N N . LEU A 1 93 ? -13.187 -1.054 11.376 1.00 94.50 93 LEU A N 1
ATOM 719 C CA . LEU A 1 93 ? -13.270 0.181 10.600 1.00 94.50 93 LEU A CA 1
ATOM 720 C C . LEU A 1 93 ? -11.884 0.762 10.285 1.00 94.50 93 LEU A C 1
ATOM 722 O O . LEU A 1 93 ? -11.665 1.257 9.182 1.00 94.50 93 LEU A O 1
ATOM 726 N N . GLU A 1 94 ? -10.940 0.712 11.228 1.00 92.44 94 GLU A N 1
ATOM 727 C CA . GLU A 1 94 ? -9.576 1.184 10.969 1.00 92.44 94 GLU A CA 1
ATOM 728 C C . GLU A 1 94 ? -8.857 0.300 9.945 1.00 92.44 94 GLU A C 1
ATOM 730 O O . GLU A 1 94 ? -8.227 0.824 9.028 1.00 92.44 94 GLU A O 1
ATOM 735 N N . GLN A 1 95 ? -9.028 -1.023 10.022 1.00 92.06 95 GLN A N 1
ATOM 736 C CA . GLN A 1 95 ? -8.491 -1.946 9.016 1.00 92.06 95 GLN A CA 1
ATOM 737 C C . GLN A 1 95 ? -9.088 -1.690 7.623 1.00 92.06 95 GLN A C 1
ATOM 739 O O . GLN A 1 95 ? -8.357 -1.675 6.634 1.00 92.06 95 GLN A O 1
ATOM 744 N N . GLN A 1 96 ? -10.392 -1.408 7.533 1.00 94.25 96 GLN A N 1
ATOM 745 C CA . GLN A 1 96 ? -11.034 -1.028 6.267 1.00 94.25 96 GLN A CA 1
ATOM 746 C C . GLN A 1 96 ? -10.456 0.270 5.692 1.00 94.25 96 GLN A C 1
ATOM 748 O O . GLN A 1 96 ? -10.168 0.335 4.501 1.00 94.25 96 GLN A O 1
ATOM 753 N N . ARG A 1 97 ? -10.210 1.285 6.528 1.00 94.44 97 ARG A N 1
ATOM 754 C CA . ARG A 1 97 ? -9.588 2.543 6.081 1.00 94.44 97 ARG A CA 1
ATOM 755 C C . ARG A 1 97 ? -8.162 2.348 5.581 1.00 94.44 97 ARG A C 1
ATOM 757 O O . ARG A 1 97 ? -7.789 2.947 4.574 1.00 94.44 97 ARG A O 1
ATOM 764 N N . LEU A 1 98 ? -7.370 1.528 6.275 1.00 94.00 98 LEU A N 1
ATOM 765 C CA . LEU A 1 98 ? -6.029 1.162 5.814 1.00 94.00 98 LEU A CA 1
ATOM 766 C C . LEU A 1 98 ? -6.104 0.425 4.470 1.00 94.00 98 LEU A C 1
ATOM 768 O O . LEU A 1 98 ? -5.300 0.705 3.584 1.00 94.00 98 LEU A O 1
ATOM 772 N N . PHE A 1 99 ? -7.103 -0.442 4.277 1.00 94.50 99 PHE A N 1
ATOM 773 C CA . PHE A 1 99 ? -7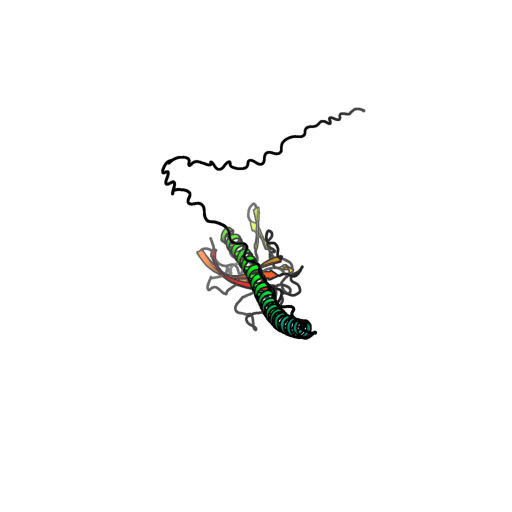.324 -1.146 3.011 1.00 94.50 99 PHE A CA 1
ATOM 774 C C . PHE A 1 99 ? -7.689 -0.207 1.868 1.00 94.50 99 PHE A C 1
ATOM 776 O O . PHE A 1 99 ? -7.048 -0.256 0.822 1.00 94.50 99 PHE A O 1
ATOM 783 N N . GLU A 1 100 ? -8.657 0.685 2.067 1.00 95.50 100 GLU A N 1
ATOM 784 C CA . GLU A 1 100 ? -9.056 1.668 1.053 1.00 95.50 100 GLU A CA 1
ATOM 785 C C . GLU A 1 100 ? -7.883 2.567 0.636 1.00 95.50 100 GLU A C 1
ATOM 787 O O . GLU A 1 100 ? -7.688 2.842 -0.549 1.00 95.50 100 GLU A O 1
ATOM 792 N N . ALA A 1 101 ? -7.065 2.999 1.600 1.00 96.12 101 ALA A N 1
ATOM 793 C CA . ALA A 1 101 ? -5.883 3.807 1.324 1.00 96.12 101 ALA A CA 1
ATOM 794 C C . ALA A 1 101 ? -4.788 3.008 0.591 1.00 96.12 101 ALA A C 1
ATOM 796 O O . ALA A 1 101 ? -4.168 3.526 -0.340 1.00 96.12 101 ALA A O 1
ATOM 797 N N . ALA A 1 102 ? -4.567 1.747 0.973 1.00 95.06 102 ALA A N 1
ATOM 798 C CA . ALA A 1 102 ? -3.589 0.876 0.326 1.00 95.06 102 ALA A CA 1
ATOM 799 C C . ALA A 1 102 ? -4.011 0.501 -1.110 1.00 95.06 102 ALA A C 1
ATOM 801 O O . ALA A 1 102 ? -3.183 0.578 -2.018 1.00 95.06 102 ALA A O 1
ATOM 802 N N . ASP A 1 103 ? -5.290 0.180 -1.351 1.00 96.19 103 ASP A N 1
ATOM 803 C CA . ASP A 1 103 ? -5.822 -0.038 -2.708 1.00 96.19 103 ASP A CA 1
ATOM 804 C C . ASP A 1 103 ? -5.740 1.252 -3.532 1.00 96.19 103 ASP A C 1
ATOM 806 O O . ASP A 1 103 ? -5.299 1.230 -4.677 1.00 96.19 103 ASP A O 1
ATOM 810 N N . GLY A 1 104 ? -6.035 2.410 -2.937 1.00 96.81 104 GLY A N 1
ATOM 811 C CA . GLY A 1 104 ? -5.848 3.702 -3.594 1.00 96.81 104 GLY A CA 1
ATOM 812 C C . GLY A 1 104 ? -4.405 3.947 -4.060 1.00 96.81 104 GLY A C 1
ATOM 813 O O . GLY A 1 104 ? -4.185 4.391 -5.192 1.00 96.81 104 GLY A O 1
ATOM 814 N N . ALA A 1 105 ? -3.415 3.614 -3.228 1.00 96.44 105 ALA A N 1
ATOM 815 C CA . ALA A 1 105 ? -2.000 3.686 -3.595 1.00 96.44 105 ALA A CA 1
ATOM 816 C C . ALA A 1 105 ? -1.624 2.671 -4.687 1.00 96.44 105 ALA A C 1
ATOM 818 O O . ALA A 1 105 ? -0.874 3.001 -5.609 1.00 96.44 105 ALA A O 1
ATOM 819 N N . LEU A 1 106 ? -2.206 1.473 -4.647 1.00 96.25 106 LEU A N 1
ATOM 820 C CA . LEU A 1 106 ? -2.039 0.456 -5.681 1.00 96.25 106 LEU A CA 1
ATOM 821 C C . LEU A 1 106 ? -2.591 0.929 -7.035 1.00 96.25 106 LEU A C 1
ATOM 823 O O . LEU A 1 106 ? -1.872 0.898 -8.033 1.00 96.25 106 LEU A O 1
ATOM 827 N N . ARG A 1 107 ? -3.801 1.499 -7.073 1.00 95.69 107 ARG A N 1
ATOM 828 C CA . ARG A 1 107 ? -4.373 2.104 -8.294 1.00 95.69 107 ARG A CA 1
ATOM 829 C C . ARG A 1 107 ? -3.536 3.263 -8.818 1.00 95.69 107 ARG A C 1
ATOM 831 O O . ARG A 1 107 ? -3.426 3.454 -10.032 1.00 95.69 107 ARG A O 1
ATOM 838 N N . HIS A 1 108 ? -2.949 4.049 -7.917 1.00 96.06 108 HIS A N 1
ATOM 839 C CA . HIS A 1 108 ? -2.035 5.121 -8.294 1.00 96.06 108 HIS A CA 1
ATOM 840 C C . HIS A 1 108 ? -0.776 4.572 -8.983 1.00 96.06 108 HIS A C 1
ATOM 842 O O . HIS A 1 108 ? -0.367 5.117 -10.012 1.00 96.06 108 HIS A O 1
ATOM 848 N N . SER A 1 109 ? -0.201 3.479 -8.472 1.00 95.00 109 SER A N 1
ATOM 849 C CA . SER A 1 109 ? 0.962 2.817 -9.079 1.00 95.00 109 SER A CA 1
ATOM 850 C C . SER A 1 109 ? 0.660 2.286 -10.485 1.00 95.00 109 SER A C 1
ATOM 852 O O . SER A 1 109 ? 1.368 2.622 -11.434 1.00 95.00 109 SER A O 1
ATOM 854 N N . GLU A 1 110 ? -0.458 1.573 -10.652 1.00 94.06 110 GLU A N 1
ATOM 855 C CA . GLU A 1 110 ? -0.891 1.004 -11.936 1.00 94.06 110 GLU A CA 1
ATOM 856 C C . GLU A 1 110 ? -1.085 2.104 -12.985 1.00 94.06 110 GLU A C 1
ATOM 858 O O . GLU A 1 110 ? -0.585 2.006 -14.106 1.00 94.06 110 GLU A O 1
ATOM 863 N N . ARG A 1 111 ? -1.750 3.205 -12.603 1.00 93.38 111 ARG A N 1
ATOM 864 C CA . ARG A 1 111 ? -1.908 4.372 -13.479 1.00 93.38 111 ARG A CA 1
ATOM 865 C C . ARG A 1 111 ? -0.562 4.981 -13.846 1.00 93.38 111 ARG A C 1
ATOM 867 O O . ARG A 1 111 ? -0.368 5.335 -15.003 1.00 93.38 111 ARG A O 1
ATOM 874 N N . THR A 1 112 ? 0.334 5.132 -12.875 1.00 92.06 112 THR A N 1
ATOM 875 C CA . THR A 1 112 ? 1.645 5.751 -13.093 1.00 92.06 112 THR A CA 1
ATOM 876 C C . THR A 1 112 ? 2.453 4.943 -14.098 1.00 92.06 112 THR A C 1
ATOM 878 O O . THR A 1 112 ? 2.956 5.512 -15.061 1.00 92.06 112 THR A O 1
ATOM 881 N N . LEU A 1 113 ? 2.526 3.621 -13.942 1.00 90.44 113 LEU A N 1
ATOM 882 C CA . LEU A 1 113 ? 3.313 2.781 -14.845 1.00 90.44 113 LEU A CA 1
ATOM 883 C C . LEU A 1 113 ? 2.663 2.621 -16.226 1.00 90.44 113 LEU A C 1
ATOM 885 O O . LEU A 1 113 ? 3.379 2.577 -17.228 1.00 90.44 113 LEU A O 1
ATOM 889 N N . ALA A 1 114 ? 1.328 2.616 -16.311 1.00 89.00 114 ALA A N 1
ATOM 890 C CA . ALA A 1 114 ? 0.616 2.569 -17.588 1.00 89.00 114 ALA A CA 1
ATOM 891 C C . ALA A 1 114 ? 0.942 3.762 -18.512 1.00 89.00 114 ALA A C 1
ATOM 893 O O . ALA A 1 114 ? 0.835 3.637 -19.731 1.00 89.00 114 ALA A O 1
ATOM 894 N N . LEU A 1 115 ? 1.379 4.903 -17.961 1.00 88.25 115 LEU A N 1
ATOM 895 C CA . LEU A 1 115 ? 1.765 6.078 -18.752 1.00 88.25 115 LEU A CA 1
ATOM 896 C C . LEU A 1 115 ? 3.070 5.886 -19.533 1.00 88.25 115 LEU A C 1
ATOM 898 O O . LEU A 1 115 ? 3.248 6.527 -20.567 1.00 88.25 115 LEU A O 1
ATOM 902 N N . TYR A 1 116 ? 3.984 5.033 -19.061 1.00 83.00 116 TYR A N 1
ATOM 903 C CA . TYR A 1 116 ? 5.354 5.012 -19.580 1.00 83.00 116 TYR A CA 1
ATOM 904 C C . TYR A 1 116 ? 5.590 3.998 -20.708 1.00 83.00 116 TYR A C 1
ATOM 906 O O . TYR A 1 116 ? 6.489 4.226 -21.509 1.00 83.00 116 TYR A O 1
ATOM 914 N N . SER A 1 117 ? 4.785 2.929 -20.839 1.00 83.38 117 SER A N 1
ATOM 915 C CA . SER A 1 117 ? 4.885 1.912 -21.925 1.00 83.38 117 SER A CA 1
ATOM 916 C C . SER A 1 117 ? 6.325 1.456 -22.251 1.00 83.38 117 SER A C 1
ATOM 918 O O . SER A 1 117 ? 6.660 1.150 -23.397 1.00 83.38 117 SER A O 1
ATOM 920 N N . GLN A 1 118 ? 7.196 1.459 -21.243 1.00 84.38 118 GLN A N 1
ATOM 921 C CA . GLN A 1 118 ? 8.623 1.173 -21.334 1.00 84.38 118 GLN A CA 1
ATOM 922 C C . GLN A 1 118 ? 9.004 0.228 -20.194 1.00 84.38 118 GLN A C 1
ATOM 924 O O . GLN A 1 118 ? 8.436 0.334 -19.108 1.00 84.38 118 GLN A O 1
ATOM 929 N N . PRO A 1 119 ? 9.970 -0.674 -20.406 1.00 84.38 119 PRO A N 1
ATOM 930 C CA . PRO A 1 119 ? 10.423 -1.592 -19.371 1.00 84.38 119 PRO A CA 1
ATOM 931 C C . PRO A 1 119 ? 11.072 -0.819 -18.223 1.00 84.38 119 PRO A C 1
ATOM 933 O O . PRO A 1 119 ? 11.883 0.084 -18.447 1.00 84.38 119 PRO A O 1
ATOM 936 N N . LEU A 1 120 ? 10.742 -1.205 -16.993 1.00 87.25 120 LEU A N 1
ATOM 937 C CA . LEU A 1 120 ? 11.404 -0.683 -15.804 1.00 87.25 120 LEU A CA 1
ATOM 938 C C . LEU A 1 120 ? 12.785 -1.328 -15.674 1.00 87.25 120 LEU A C 1
ATOM 940 O O . LEU A 1 120 ? 12.950 -2.524 -15.931 1.00 87.25 120 LEU A O 1
ATOM 944 N N . SER A 1 121 ? 13.766 -0.549 -15.231 1.00 88.00 121 SER A N 1
ATOM 945 C CA . SER A 1 121 ? 15.073 -1.053 -14.812 1.00 88.00 121 SER A CA 1
ATOM 946 C C . SER A 1 121 ? 15.079 -1.373 -13.318 1.00 88.00 121 SER A C 1
ATOM 948 O O . SER A 1 121 ? 14.194 -0.946 -12.574 1.00 88.00 121 SER A O 1
ATOM 950 N N . ILE A 1 122 ? 16.103 -2.100 -12.871 1.00 87.25 122 ILE A N 1
ATOM 951 C CA . ILE A 1 122 ? 16.339 -2.309 -11.443 1.00 87.25 122 ILE A CA 1
ATOM 952 C C . ILE A 1 122 ? 16.677 -0.977 -10.754 1.00 87.25 122 ILE A C 1
ATOM 954 O O . ILE A 1 122 ? 17.308 -0.106 -11.361 1.00 87.25 122 ILE A O 1
ATOM 958 N N . CYS A 1 123 ? 16.237 -0.812 -9.509 1.00 89.31 123 CYS A N 1
ATOM 959 C CA . CYS A 1 123 ? 16.532 0.353 -8.686 1.00 89.31 123 CYS A CA 1
ATOM 960 C C . CYS A 1 123 ? 17.989 0.391 -8.229 1.00 89.31 123 CYS A C 1
ATOM 962 O O . CYS A 1 123 ? 18.587 -0.637 -7.904 1.00 89.31 123 CYS A O 1
ATOM 964 N N . GLY A 1 124 ? 18.538 1.604 -8.139 1.00 86.56 124 GLY A N 1
ATOM 965 C CA . GLY A 1 124 ? 19.779 1.858 -7.417 1.00 86.56 124 GLY A CA 1
ATOM 966 C C . GLY A 1 124 ? 19.599 1.736 -5.898 1.00 86.56 124 GLY A C 1
ATOM 967 O O . GLY A 1 124 ? 18.489 1.655 -5.367 1.00 86.56 124 GLY A O 1
ATOM 968 N N . THR A 1 125 ? 20.711 1.763 -5.163 1.00 83.62 125 THR A N 1
ATOM 969 C CA . THR A 1 125 ? 20.723 1.581 -3.700 1.00 83.62 125 THR A CA 1
ATOM 970 C C . THR A 1 125 ? 19.898 2.629 -2.947 1.00 83.62 125 THR A C 1
ATOM 972 O O . THR A 1 125 ? 19.375 2.321 -1.882 1.00 83.62 125 THR A O 1
ATOM 975 N N . ASN A 1 126 ? 19.756 3.842 -3.491 1.00 86.19 126 ASN A N 1
ATOM 976 C CA . ASN A 1 126 ? 19.011 4.940 -2.865 1.00 86.19 126 ASN A CA 1
ATOM 977 C C . ASN A 1 126 ? 18.086 5.668 -3.850 1.00 86.19 126 ASN A C 1
ATOM 979 O O . ASN A 1 126 ? 17.911 6.882 -3.765 1.00 86.19 126 ASN A O 1
ATOM 983 N N . GLU A 1 127 ? 17.556 4.939 -4.829 1.00 88.12 127 GLU A N 1
ATOM 984 C CA . GLU A 1 127 ? 16.757 5.515 -5.905 1.00 88.12 127 GLU A CA 1
ATOM 985 C C . GLU A 1 127 ? 15.459 4.730 -6.059 1.00 88.12 127 GLU A C 1
ATOM 987 O O . GLU A 1 127 ? 15.480 3.509 -6.178 1.00 88.12 127 GLU A O 1
ATOM 992 N N . ASN A 1 128 ? 14.333 5.436 -6.100 1.00 89.50 128 ASN A N 1
ATOM 993 C CA . ASN A 1 128 ? 13.032 4.892 -6.496 1.00 89.50 128 ASN A CA 1
ATOM 994 C C . ASN A 1 128 ? 12.717 5.174 -7.974 1.00 89.50 128 ASN A C 1
ATOM 996 O O . ASN A 1 128 ? 11.722 4.714 -8.520 1.00 89.50 128 ASN A O 1
ATOM 1000 N N . VAL A 1 129 ? 13.576 5.920 -8.663 1.00 90.94 129 VAL A N 1
ATOM 1001 C CA . VAL A 1 129 ? 13.394 6.281 -10.063 1.00 90.94 129 VAL A CA 1
ATOM 1002 C C . VAL A 1 129 ? 14.692 6.050 -10.814 1.00 90.94 129 VAL A C 1
ATOM 1004 O O . VAL A 1 129 ? 15.761 6.439 -10.359 1.00 90.94 129 VAL A O 1
ATOM 1007 N N . TYR A 1 130 ? 14.573 5.492 -12.010 1.00 86.31 130 TYR A N 1
ATOM 1008 C CA . TYR A 1 130 ? 15.615 5.490 -13.015 1.00 86.31 130 TYR A CA 1
ATOM 1009 C C . TYR A 1 130 ? 15.453 6.658 -13.998 1.00 86.31 130 TYR A C 1
ATOM 1011 O O . TYR A 1 130 ? 14.369 6.899 -14.542 1.00 86.31 130 TYR A O 1
ATOM 1019 N N . THR A 1 131 ? 16.546 7.376 -14.265 1.00 84.94 131 THR A N 1
ATOM 1020 C CA . THR A 1 131 ? 16.572 8.415 -15.300 1.00 84.94 131 THR A CA 1
ATOM 1021 C C . THR A 1 131 ? 17.164 7.868 -16.590 1.00 84.94 131 THR A C 1
ATOM 1023 O O . THR A 1 131 ? 18.312 7.428 -16.644 1.00 84.94 131 THR A O 1
ATOM 1026 N N . LYS A 1 132 ? 16.376 7.917 -17.663 1.00 75.69 132 LYS A N 1
ATOM 1027 C CA . LYS A 1 132 ? 16.838 7.595 -19.009 1.00 75.69 132 LYS A CA 1
ATOM 1028 C C . LYS A 1 132 ? 17.233 8.888 -19.712 1.00 75.69 132 LYS A C 1
ATOM 1030 O O . LYS A 1 132 ? 16.394 9.766 -19.929 1.00 75.69 132 LYS A O 1
ATOM 1035 N N . ALA A 1 133 ? 18.501 8.989 -20.101 1.00 70.12 133 ALA A N 1
ATOM 1036 C CA . ALA A 1 133 ? 18.944 10.008 -21.042 1.00 70.12 133 ALA A CA 1
ATOM 1037 C C . ALA A 1 133 ? 18.455 9.614 -22.445 1.00 70.12 133 ALA A C 1
ATOM 1039 O O . ALA A 1 133 ? 18.942 8.648 -23.031 1.00 70.12 133 ALA A O 1
ATOM 1040 N N . GLY A 1 134 ? 17.436 10.310 -22.948 1.00 65.06 134 GLY A N 1
ATOM 1041 C CA . GLY A 1 134 ? 17.003 10.208 -24.339 1.00 65.06 134 GLY A CA 1
ATOM 1042 C C . GLY A 1 134 ? 17.623 11.304 -25.204 1.00 65.06 134 GLY A C 1
ATOM 1043 O O . GLY A 1 134 ? 18.125 12.306 -24.692 1.00 65.06 134 GLY A O 1
ATOM 1044 N N . GLU A 1 135 ? 17.535 11.146 -26.525 1.00 58.88 135 GLU A N 1
ATOM 1045 C CA . GLU A 1 135 ? 17.814 12.229 -27.470 1.00 58.88 135 GLU A CA 1
ATOM 1046 C C . GLU A 1 135 ? 16.791 13.362 -27.254 1.00 58.88 135 GLU A C 1
ATOM 1048 O O . GLU A 1 135 ? 15.646 13.288 -27.692 1.00 58.88 135 GLU A O 1
ATOM 1053 N N . GLY A 1 136 ? 17.189 14.398 -26.509 1.00 63.75 136 GLY A N 1
ATOM 1054 C CA . GLY A 1 136 ? 16.433 15.646 -26.351 1.00 63.75 136 GLY A CA 1
ATOM 1055 C C . GLY A 1 136 ? 15.541 15.779 -25.109 1.00 63.75 136 GLY A C 1
ATOM 1056 O O . GLY A 1 136 ? 15.011 16.866 -24.891 1.00 63.75 136 GLY A O 1
ATOM 1057 N N . ALA A 1 137 ? 15.394 14.748 -24.266 1.00 68.75 137 ALA A N 1
ATOM 1058 C CA . ALA A 1 137 ? 14.731 14.873 -22.960 1.00 68.75 137 ALA A CA 1
ATOM 1059 C C . ALA A 1 137 ? 15.160 13.779 -21.965 1.00 68.75 137 ALA A C 1
ATOM 1061 O O . ALA A 1 137 ? 15.242 12.600 -22.316 1.00 68.75 137 ALA A O 1
ATOM 1062 N N . THR A 1 138 ? 15.369 14.166 -20.704 1.00 79.38 138 THR A N 1
ATOM 1063 C CA . THR A 1 138 ? 15.528 13.231 -19.580 1.00 79.38 138 THR A CA 1
ATOM 1064 C C . THR A 1 138 ? 14.152 12.715 -19.173 1.00 79.38 138 THR A C 1
ATOM 1066 O O . THR A 1 138 ? 13.287 13.505 -18.792 1.00 79.38 138 THR A O 1
ATOM 1069 N N . GLN A 1 139 ? 13.942 11.401 -19.253 1.00 81.69 139 GLN A N 1
ATOM 1070 C CA . GLN A 1 139 ? 12.726 10.760 -18.749 1.00 81.69 139 GLN A CA 1
ATOM 1071 C C . GLN A 1 139 ? 13.012 10.111 -17.395 1.00 81.69 139 GLN A C 1
ATOM 1073 O O . GLN A 1 139 ? 14.027 9.444 -17.218 1.00 81.69 139 GLN A O 1
ATOM 1078 N N . THR A 1 140 ? 12.099 10.312 -16.453 1.00 88.00 140 THR A N 1
ATOM 1079 C CA . THR A 1 140 ? 12.175 9.876 -15.054 1.00 88.00 140 THR A CA 1
ATOM 1080 C C . THR A 1 140 ? 11.109 8.800 -14.873 1.00 88.00 140 THR A C 1
ATOM 1082 O O . THR A 1 140 ? 9.920 9.122 -14.895 1.00 88.00 140 THR A O 1
ATOM 1085 N N . LEU A 1 141 ? 11.523 7.533 -14.785 1.00 88.25 141 LEU A N 1
ATOM 1086 C CA . LEU A 1 141 ? 10.635 6.368 -14.717 1.00 88.25 141 LEU A CA 1
ATOM 1087 C C . LEU A 1 141 ? 10.792 5.632 -13.378 1.00 88.25 141 LEU A C 1
ATOM 1089 O O . LEU A 1 141 ? 11.917 5.503 -12.900 1.00 88.25 141 LEU A O 1
ATOM 1093 N N . PRO A 1 142 ? 9.717 5.081 -12.791 1.00 91.88 142 PRO A N 1
ATOM 1094 C CA . PRO A 1 142 ? 9.837 4.170 -11.654 1.00 91.88 142 PRO A CA 1
ATOM 1095 C C . PRO A 1 142 ? 10.785 3.000 -11.959 1.00 91.88 142 PRO A C 1
ATOM 1097 O O . PRO A 1 142 ? 10.843 2.526 -13.094 1.00 91.88 142 PRO A O 1
ATOM 1100 N N . CYS A 1 143 ? 11.514 2.521 -10.958 1.00 91.12 143 CYS A N 1
ATOM 1101 C CA . CYS A 1 143 ? 12.359 1.327 -11.061 1.00 91.12 143 CYS A CA 1
ATOM 1102 C C . CYS A 1 143 ? 11.781 0.183 -10.213 1.00 91.12 143 CYS A C 1
ATOM 1104 O O . CYS A 1 143 ? 10.965 0.427 -9.326 1.00 91.12 143 CYS A O 1
ATOM 1106 N N . TYR A 1 144 ? 12.179 -1.065 -10.479 1.00 90.25 144 TYR A N 1
ATOM 1107 C CA . TYR A 1 144 ? 11.793 -2.225 -9.661 1.00 90.25 144 TYR A CA 1
ATOM 1108 C C . TYR A 1 144 ? 12.920 -2.667 -8.729 1.00 90.25 144 TYR A C 1
ATOM 1110 O O . TYR A 1 144 ? 14.097 -2.511 -9.038 1.00 90.25 144 TYR A O 1
ATOM 1118 N N . ILE A 1 145 ? 12.567 -3.247 -7.585 1.00 88.88 145 ILE A N 1
ATOM 1119 C CA . ILE A 1 145 ? 13.540 -3.481 -6.505 1.00 88.88 145 ILE A CA 1
ATOM 1120 C C . ILE A 1 145 ? 14.161 -4.876 -6.566 1.00 88.88 145 ILE A C 1
ATOM 1122 O O . ILE A 1 145 ? 15.354 -5.047 -6.326 1.00 88.88 145 ILE A O 1
ATOM 1126 N N . SER A 1 146 ? 13.349 -5.885 -6.862 1.00 86.06 146 SER A N 1
ATOM 1127 C CA . SER A 1 146 ? 13.763 -7.285 -6.849 1.00 86.06 146 SER A CA 1
ATOM 1128 C C . SER A 1 146 ? 12.837 -8.149 -7.700 1.00 86.06 146 SER A C 1
ATOM 1130 O O . SER A 1 146 ? 11.785 -7.690 -8.159 1.00 86.06 146 SER A O 1
ATOM 1132 N N . ASP A 1 147 ? 13.239 -9.403 -7.897 1.00 85.56 147 ASP A N 1
ATOM 1133 C CA . ASP A 1 147 ? 12.422 -10.423 -8.541 1.00 85.56 147 ASP A CA 1
ATOM 1134 C C . ASP A 1 147 ? 11.421 -11.012 -7.535 1.00 85.56 147 ASP A C 1
ATOM 1136 O O . ASP A 1 147 ? 11.790 -11.478 -6.456 1.00 85.56 147 ASP A O 1
ATOM 1140 N N . ALA A 1 148 ? 10.139 -11.040 -7.900 1.00 83.25 148 ALA A N 1
ATOM 1141 C CA . ALA A 1 148 ? 9.066 -11.518 -7.027 1.00 83.25 148 ALA A CA 1
ATOM 1142 C C . ALA A 1 148 ? 9.129 -13.037 -6.757 1.00 83.25 148 ALA A C 1
ATOM 1144 O O . ALA A 1 148 ? 8.651 -13.495 -5.725 1.00 83.25 148 ALA A O 1
ATOM 1145 N N . LEU A 1 149 ? 9.714 -13.827 -7.671 1.00 78.44 149 LEU A N 1
ATOM 1146 C CA . LEU A 1 149 ? 9.785 -15.293 -7.552 1.00 78.44 149 LEU A CA 1
ATOM 1147 C C . LEU A 1 149 ? 10.975 -15.802 -6.726 1.00 78.44 149 LEU A C 1
ATOM 1149 O O . LEU A 1 149 ? 11.010 -16.981 -6.386 1.00 78.44 149 LEU A O 1
ATOM 1153 N N . THR A 1 150 ? 11.967 -14.957 -6.443 1.00 71.94 150 THR A N 1
ATOM 1154 C CA . THR A 1 150 ? 13.174 -15.350 -5.695 1.00 71.94 150 THR A CA 1
ATOM 1155 C C . THR A 1 150 ? 13.077 -15.049 -4.201 1.00 71.94 150 THR A C 1
ATOM 1157 O O . THR A 1 150 ? 14.077 -15.176 -3.505 1.00 71.94 150 THR A O 1
ATOM 1160 N N . ASP A 1 151 ? 11.906 -14.631 -3.716 1.00 66.12 151 ASP A N 1
ATOM 1161 C CA . ASP A 1 151 ? 11.645 -14.310 -2.311 1.00 66.12 151 ASP A CA 1
ATOM 1162 C C . ASP A 1 151 ? 11.560 -15.615 -1.481 1.00 66.12 151 ASP A C 1
ATOM 1164 O O . ASP A 1 151 ? 10.562 -16.334 -1.598 1.00 66.12 151 ASP A O 1
ATOM 1168 N N . PRO A 1 152 ? 12.590 -15.976 -0.682 1.00 56.09 152 PRO A N 1
ATOM 1169 C CA . PRO A 1 152 ? 12.682 -17.288 -0.028 1.00 56.09 152 PRO A CA 1
ATOM 1170 C C . PRO A 1 152 ? 11.581 -17.538 1.009 1.00 56.09 152 PRO A C 1
ATOM 1172 O O . PRO A 1 152 ? 11.254 -18.689 1.288 1.00 56.09 152 PRO A O 1
ATOM 1175 N N . ASP A 1 153 ? 10.989 -16.465 1.539 1.00 52.25 153 ASP A N 1
ATOM 1176 C CA . ASP A 1 153 ? 9.974 -16.505 2.595 1.00 52.25 153 ASP A CA 1
ATOM 1177 C C . ASP A 1 153 ? 8.575 -16.082 2.093 1.00 52.25 153 ASP A C 1
ATOM 1179 O O . ASP A 1 153 ? 7.629 -15.976 2.874 1.00 52.25 153 ASP A O 1
ATOM 1183 N N . GLY A 1 154 ? 8.422 -15.819 0.784 1.00 54.12 154 GLY A N 1
ATOM 1184 C CA . GLY A 1 154 ? 7.146 -15.589 0.081 1.00 54.12 154 GLY A CA 1
ATOM 1185 C C . GLY A 1 154 ? 6.364 -14.309 0.433 1.00 54.12 154 GLY A C 1
ATOM 1186 O O . GLY A 1 154 ? 5.403 -13.958 -0.266 1.00 54.12 154 GLY A O 1
ATOM 1187 N N . MET A 1 155 ? 6.744 -13.597 1.498 1.00 57.88 155 MET A N 1
ATOM 1188 C CA . MET A 1 155 ? 5.978 -12.475 2.059 1.00 57.88 155 MET A CA 1
ATOM 1189 C C . MET A 1 155 ? 6.832 -11.333 2.634 1.00 57.88 155 MET A C 1
ATOM 1191 O O . MET A 1 155 ? 6.267 -10.444 3.271 1.00 57.88 155 MET A O 1
ATOM 1195 N N . GLN A 1 156 ? 8.154 -11.297 2.419 1.00 62.09 156 GLN A N 1
ATOM 1196 C CA . GLN A 1 156 ? 8.998 -10.191 2.902 1.00 62.09 156 GLN A CA 1
ATOM 1197 C C . GLN A 1 156 ? 8.854 -8.946 2.015 1.00 62.09 156 GLN A C 1
ATOM 1199 O O . GLN A 1 156 ? 9.784 -8.480 1.364 1.00 62.09 156 GLN A O 1
ATOM 1204 N N . VAL A 1 157 ? 7.658 -8.366 2.010 1.00 67.62 157 VAL A N 1
ATOM 1205 C CA . VAL A 1 157 ? 7.349 -7.107 1.325 1.00 67.62 157 VAL A CA 1
ATOM 1206 C C . VAL A 1 157 ? 7.763 -5.889 2.162 1.00 67.62 157 VAL A C 1
ATOM 1208 O O . VAL A 1 157 ? 7.078 -4.869 2.150 1.00 67.62 157 VAL A O 1
ATOM 1211 N N . GLY A 1 158 ? 8.871 -5.989 2.902 1.00 74.12 158 GLY A N 1
ATOM 1212 C CA . GLY A 1 158 ? 9.289 -5.006 3.900 1.00 74.12 158 GLY A CA 1
ATOM 1213 C C . GLY A 1 158 ? 9.479 -3.611 3.306 1.00 74.12 158 GLY A C 1
ATOM 1214 O O . GLY A 1 158 ? 10.432 -3.339 2.580 1.00 74.12 158 GLY A O 1
ATOM 1215 N N . PHE A 1 159 ? 8.583 -2.680 3.636 1.00 85.25 159 PHE A N 1
ATOM 1216 C CA . PHE A 1 159 ? 8.667 -1.305 3.124 1.00 85.25 159 PHE A CA 1
ATOM 1217 C C . PHE A 1 159 ? 9.825 -0.512 3.748 1.00 85.25 159 PHE A C 1
ATOM 1219 O O . PHE A 1 159 ? 10.279 0.474 3.174 1.00 85.25 159 PHE A O 1
ATOM 1226 N N . LYS A 1 160 ? 10.340 -0.945 4.903 1.00 84.00 160 LYS A N 1
ATOM 1227 C CA . LYS A 1 160 ? 11.494 -0.323 5.563 1.00 84.00 160 LYS A CA 1
ATOM 1228 C C . LYS A 1 160 ? 12.821 -0.756 4.957 1.00 84.00 160 LYS A C 1
ATOM 1230 O O . LYS A 1 160 ? 13.671 0.103 4.741 1.00 84.00 160 LYS A O 1
ATOM 1235 N N . SER A 1 161 ? 13.013 -2.045 4.655 1.00 81.31 161 SER A N 1
ATOM 1236 C CA . SER A 1 161 ? 14.231 -2.518 3.969 1.00 81.31 161 SER A CA 1
ATOM 1237 C C . SER A 1 161 ? 14.414 -1.862 2.600 1.00 81.31 161 SER A C 1
ATOM 1239 O O . SER A 1 161 ? 15.523 -1.806 2.077 1.00 81.31 161 SER A O 1
ATOM 1241 N N . HIS A 1 162 ? 13.324 -1.329 2.054 1.00 82.81 162 HIS A N 1
ATOM 1242 C CA . HIS A 1 162 ? 13.256 -0.685 0.756 1.00 82.81 162 HIS A CA 1
ATOM 1243 C C . HIS A 1 162 ? 12.903 0.803 0.828 1.00 82.81 162 HIS A C 1
ATOM 1245 O O . HIS A 1 162 ? 12.475 1.380 -0.167 1.00 82.81 162 HIS A O 1
ATOM 1251 N N . ALA A 1 163 ? 13.086 1.451 1.985 1.00 84.62 163 ALA A N 1
ATOM 1252 C CA . ALA A 1 163 ? 12.616 2.817 2.224 1.00 84.62 163 ALA A CA 1
ATOM 1253 C C . ALA A 1 163 ? 13.149 3.866 1.226 1.00 84.62 163 ALA A C 1
ATOM 1255 O O . ALA A 1 163 ? 12.525 4.910 1.061 1.00 84.62 163 ALA A O 1
ATOM 1256 N N . ALA A 1 164 ? 14.274 3.608 0.553 1.00 85.94 164 ALA A N 1
ATOM 1257 C CA . ALA A 1 164 ? 14.807 4.504 -0.474 1.00 85.94 164 ALA A CA 1
ATOM 1258 C C . ALA A 1 164 ? 14.233 4.248 -1.883 1.00 85.94 164 ALA A C 1
ATOM 1260 O O . ALA A 1 164 ? 14.329 5.109 -2.753 1.00 85.94 164 ALA A O 1
ATOM 1261 N N . GLN A 1 165 ? 13.633 3.078 -2.105 1.00 89.81 165 GLN A N 1
ATOM 1262 C CA . GLN A 1 165 ? 13.063 2.642 -3.380 1.00 89.81 165 GLN A CA 1
ATOM 1263 C C . GLN A 1 165 ? 11.526 2.724 -3.425 1.00 89.81 165 GLN A C 1
ATOM 1265 O O . GLN A 1 165 ? 10.924 2.459 -4.463 1.00 89.81 165 GLN A O 1
ATOM 1270 N N . ILE A 1 166 ? 10.868 3.086 -2.321 1.00 91.44 166 ILE A N 1
ATOM 1271 C CA . ILE A 1 166 ? 9.412 3.259 -2.290 1.00 91.44 166 ILE A CA 1
ATOM 1272 C C . ILE A 1 166 ? 8.978 4.599 -2.895 1.00 91.44 166 ILE A C 1
ATOM 1274 O O . ILE A 1 166 ? 9.660 5.622 -2.792 1.00 91.44 166 ILE A O 1
ATOM 1278 N N . HIS A 1 167 ? 7.788 4.610 -3.482 1.00 93.81 167 HIS A N 1
ATOM 1279 C CA . HIS A 1 167 ? 7.105 5.808 -3.952 1.00 93.81 167 HIS A CA 1
ATOM 1280 C C . HIS A 1 167 ? 5.984 6.179 -2.992 1.00 93.81 167 HIS A C 1
ATOM 1282 O O . HIS A 1 167 ? 4.979 5.476 -2.895 1.00 93.81 167 HIS A O 1
ATOM 1288 N N . GLU A 1 168 ? 6.138 7.300 -2.295 1.00 93.75 168 GLU A N 1
ATOM 1289 C CA . GLU A 1 168 ? 5.097 7.829 -1.419 1.00 93.75 168 GLU A CA 1
ATOM 1290 C C . GLU A 1 168 ? 3.973 8.482 -2.237 1.00 93.75 168 GLU A C 1
ATOM 1292 O O . GLU A 1 168 ? 4.215 9.278 -3.148 1.00 93.75 168 GLU A O 1
ATOM 1297 N N . VAL A 1 169 ? 2.727 8.147 -1.901 1.00 94.56 169 VAL A N 1
ATOM 1298 C CA . VAL A 1 169 ? 1.530 8.710 -2.531 1.00 94.56 169 VAL A CA 1
ATOM 1299 C C . VAL A 1 169 ? 0.944 9.770 -1.618 1.00 94.56 169 VAL A C 1
ATOM 1301 O O . VAL A 1 169 ? 0.673 9.530 -0.444 1.00 94.56 169 VAL A O 1
ATOM 1304 N N . THR A 1 170 ? 0.725 10.955 -2.175 1.00 92.31 170 THR A N 1
ATOM 1305 C CA . THR A 1 170 ? 0.112 12.075 -1.460 1.00 92.31 170 THR A CA 1
ATOM 1306 C C . THR A 1 170 ? -1.400 12.110 -1.694 1.00 92.31 170 THR A C 1
ATOM 1308 O O . THR A 1 170 ? -1.902 11.589 -2.688 1.00 92.31 170 THR A O 1
ATOM 1311 N N . GLY A 1 171 ? -2.144 12.732 -0.775 1.00 90.25 171 GLY A N 1
ATOM 1312 C CA . GLY A 1 171 ? -3.599 12.918 -0.894 1.00 90.25 171 GLY A CA 1
ATOM 1313 C C . GLY A 1 171 ? -4.449 11.986 -0.027 1.00 90.25 171 GLY A C 1
ATOM 1314 O O . GLY A 1 171 ? -5.644 12.233 0.124 1.00 90.25 171 GLY A O 1
ATOM 1315 N N . PHE A 1 172 ? -3.847 10.979 0.606 1.00 91.69 172 PHE A N 1
ATOM 1316 C CA . PHE A 1 172 ? -4.496 10.173 1.641 1.00 91.69 172 PHE A CA 1
ATOM 1317 C C . PHE A 1 172 ? -4.262 10.774 3.036 1.00 91.69 172 PHE A C 1
ATOM 1319 O O . PHE A 1 172 ? -3.246 11.415 3.292 1.00 91.69 172 PHE A O 1
ATOM 1326 N N . ASN A 1 173 ? -5.190 10.543 3.971 1.00 91.00 173 ASN A N 1
ATOM 1327 C CA . ASN A 1 173 ? -5.051 10.943 5.386 1.00 91.00 173 ASN A CA 1
ATOM 1328 C C . ASN A 1 173 ? -4.153 9.980 6.202 1.00 91.00 173 ASN A C 1
ATOM 1330 O O . ASN A 1 173 ? -4.158 9.953 7.434 1.00 91.00 173 ASN A O 1
ATOM 1334 N N . ARG A 1 174 ? -3.435 9.108 5.502 1.00 90.06 174 ARG A N 1
ATOM 1335 C CA . ARG A 1 174 ? -2.561 8.066 6.032 1.00 90.06 174 ARG A CA 1
ATOM 1336 C C . ARG A 1 174 ? -1.314 8.032 5.168 1.00 90.06 174 ARG A C 1
ATOM 1338 O O . ARG A 1 174 ? -1.364 8.423 4.002 1.00 90.06 174 ARG A O 1
ATOM 1345 N N . LYS A 1 175 ? -0.213 7.557 5.738 1.00 93.06 175 LYS A N 1
ATOM 1346 C CA . LYS A 1 175 ? 1.010 7.335 4.975 1.00 93.06 175 LYS A CA 1
ATOM 1347 C C . LYS A 1 175 ? 0.808 6.124 4.081 1.00 93.06 175 LYS A C 1
ATOM 1349 O O . LYS A 1 175 ? 0.481 5.039 4.561 1.00 93.06 175 LYS A O 1
ATOM 1354 N N . THR A 1 176 ? 0.957 6.339 2.784 1.00 95.12 176 THR A N 1
ATOM 1355 C CA . THR A 1 176 ? 0.765 5.314 1.766 1.00 95.12 176 THR A CA 1
ATOM 1356 C C . THR A 1 176 ? 1.910 5.343 0.783 1.00 95.12 176 THR A C 1
ATOM 1358 O O . THR A 1 176 ? 2.291 6.416 0.314 1.00 95.12 176 THR A O 1
ATOM 1361 N N . ALA A 1 177 ? 2.422 4.173 0.431 1.00 94.19 177 ALA A N 1
ATOM 1362 C CA . ALA A 1 177 ? 3.497 4.050 -0.538 1.00 94.19 177 ALA A CA 1
ATOM 1363 C C . ALA A 1 177 ? 3.327 2.794 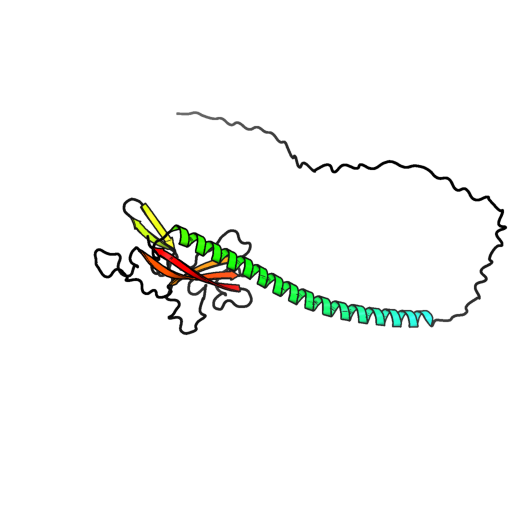-1.384 1.00 94.19 177 ALA A C 1
ATOM 1365 O O . ALA A 1 177 ? 2.552 1.902 -1.041 1.00 94.19 177 ALA A O 1
ATOM 1366 N N . TRP A 1 178 ? 4.064 2.721 -2.484 1.00 94.44 178 TRP A N 1
ATOM 1367 C CA . TRP A 1 178 ? 4.128 1.533 -3.323 1.00 94.44 178 TRP A CA 1
ATOM 1368 C C . TRP A 1 178 ? 5.523 1.330 -3.902 1.00 94.44 178 TRP A C 1
ATOM 1370 O O . TRP A 1 178 ? 6.327 2.259 -3.962 1.00 94.44 178 TRP A O 1
ATOM 1380 N N . TYR A 1 179 ? 5.802 0.110 -4.343 1.00 92.31 179 TYR A N 1
ATOM 1381 C CA . TYR A 1 179 ? 6.967 -0.211 -5.157 1.00 92.31 179 TYR A CA 1
ATOM 1382 C C . TYR A 1 179 ? 6.676 -1.411 -6.069 1.00 92.31 179 TYR A C 1
ATOM 1384 O O . TYR A 1 179 ? 5.881 -2.288 -5.709 1.00 92.31 179 TYR A O 1
ATOM 1392 N N . PRO A 1 180 ? 7.319 -1.486 -7.244 1.00 92.12 180 PRO A N 1
ATOM 1393 C CA . PRO A 1 180 ? 7.177 -2.622 -8.134 1.00 92.12 180 PRO A CA 1
ATOM 1394 C C . PRO A 1 180 ? 8.277 -3.670 -7.902 1.00 92.12 180 PRO A C 1
ATOM 1396 O O . PRO A 1 180 ? 9.436 -3.357 -7.610 1.00 92.12 180 PRO A O 1
ATOM 1399 N N . ARG A 1 181 ? 7.923 -4.940 -8.094 1.00 89.44 181 ARG A N 1
ATOM 1400 C CA . ARG A 1 181 ? 8.854 -6.070 -8.217 1.00 89.44 181 ARG A CA 1
ATOM 1401 C C . ARG A 1 181 ? 8.695 -6.711 -9.582 1.00 89.44 181 ARG A C 1
ATOM 1403 O O . ARG A 1 181 ? 7.590 -6.778 -10.118 1.00 89.44 181 ARG A O 1
ATOM 1410 N N . TYR A 1 182 ? 9.793 -7.166 -10.162 1.00 88.62 182 TYR A N 1
ATOM 1411 C CA . TYR A 1 182 ? 9.759 -7.800 -11.471 1.00 88.62 182 TYR A CA 1
ATOM 1412 C C . TYR A 1 182 ? 9.280 -9.246 -11.339 1.00 88.62 182 TYR A C 1
ATOM 1414 O O . TYR A 1 182 ? 9.767 -10.013 -10.509 1.00 88.62 182 TYR A O 1
ATOM 1422 N N . ILE A 1 183 ? 8.305 -9.633 -12.155 1.00 88.19 183 ILE A N 1
ATOM 1423 C CA . ILE A 1 183 ? 7.907 -11.031 -12.303 1.00 88.19 183 ILE A CA 1
ATOM 1424 C C . ILE A 1 183 ? 8.622 -11.524 -13.550 1.00 88.19 183 ILE A C 1
ATOM 1426 O O . ILE A 1 183 ? 8.449 -10.956 -14.625 1.00 88.19 183 ILE A O 1
ATOM 1430 N N . LYS A 1 184 ? 9.439 -12.572 -13.412 1.00 76.75 184 LYS A N 1
ATOM 1431 C CA . LYS A 1 184 ? 10.228 -13.107 -14.524 1.00 76.75 184 LYS A CA 1
ATOM 1432 C C . LYS A 1 184 ? 9.332 -13.372 -15.735 1.00 76.75 184 LYS A C 1
ATOM 1434 O O . LYS A 1 184 ? 8.467 -14.245 -15.692 1.00 76.75 184 LYS A O 1
ATOM 1439 N N . THR A 1 185 ? 9.580 -12.642 -16.818 1.00 71.56 185 THR A N 1
ATOM 1440 C CA . THR A 1 185 ? 8.881 -12.818 -18.092 1.00 71.56 185 THR A CA 1
ATOM 1441 C C . THR A 1 185 ? 9.755 -13.593 -19.068 1.00 71.56 185 THR A C 1
ATOM 1443 O O . THR A 1 185 ? 10.981 -13.609 -18.958 1.00 71.56 185 THR A O 1
ATOM 1446 N N . SER A 1 186 ? 9.134 -14.262 -20.041 1.00 68.62 186 SER A N 1
ATOM 1447 C CA . SER A 1 186 ? 9.845 -14.921 -21.144 1.00 68.62 186 SER A CA 1
ATOM 1448 C C . SER A 1 186 ? 10.301 -13.935 -22.229 1.00 68.62 186 SER A C 1
ATOM 1450 O O . SER A 1 186 ? 10.650 -14.360 -23.330 1.00 68.62 186 SER A O 1
ATOM 1452 N N . CYS A 1 187 ? 10.263 -12.627 -21.961 1.00 73.50 187 CYS A N 1
ATOM 1453 C CA . CYS A 1 187 ? 10.671 -11.606 -22.914 1.00 73.50 187 CYS A CA 1
ATOM 1454 C C . CYS A 1 187 ? 12.180 -11.718 -23.179 1.00 73.50 187 CYS A C 1
ATOM 1456 O O . CYS A 1 187 ? 12.966 -11.724 -22.225 1.00 73.50 187 CYS A O 1
ATOM 1458 N N . PRO A 1 188 ? 12.622 -11.779 -24.449 1.00 74.81 188 PRO A N 1
ATOM 1459 C CA . PRO A 1 188 ? 14.039 -11.698 -24.752 1.00 74.81 188 PRO A CA 1
ATOM 1460 C C . PRO A 1 188 ? 14.554 -10.325 -24.311 1.00 74.81 188 PRO A C 1
ATOM 1462 O O . PRO A 1 188 ? 14.082 -9.279 -24.772 1.00 74.81 188 PRO A O 1
ATOM 1465 N N . LYS A 1 189 ? 15.514 -10.337 -23.386 1.00 74.75 189 LYS A N 1
ATOM 1466 C CA . LYS A 1 189 ? 16.232 -9.139 -22.955 1.00 74.75 189 LYS A CA 1
ATOM 1467 C C . LYS A 1 189 ? 17.334 -8.822 -23.962 1.00 74.75 189 LYS A C 1
ATOM 1469 O O . LYS A 1 189 ? 17.962 -9.733 -24.504 1.00 74.75 189 LYS A O 1
ATOM 1474 N N . GLY A 1 190 ? 17.580 -7.536 -24.198 1.00 65.88 190 GLY A N 1
ATOM 1475 C CA . GLY A 1 190 ? 18.689 -7.083 -25.030 1.00 65.88 190 GLY A CA 1
ATOM 1476 C C . GLY A 1 190 ? 20.015 -7.644 -24.510 1.00 65.88 190 GLY A C 1
ATOM 1477 O O . GLY A 1 190 ? 20.350 -7.467 -23.340 1.00 65.88 190 GLY A O 1
ATOM 1478 N N . ALA A 1 191 ? 20.754 -8.333 -25.380 1.00 62.12 191 ALA A N 1
ATOM 1479 C CA . ALA A 1 191 ? 22.063 -8.927 -25.081 1.00 62.12 191 ALA A CA 1
ATOM 1480 C C . ALA A 1 191 ? 23.208 -8.319 -25.921 1.00 62.12 191 ALA A C 1
ATOM 1482 O O . ALA A 1 191 ? 24.355 -8.734 -25.798 1.00 62.12 191 ALA A O 1
ATOM 1483 N N . SER A 1 192 ? 22.901 -7.347 -26.789 1.00 59.50 192 SER A N 1
ATOM 1484 C CA . SER A 1 192 ? 23.862 -6.669 -27.671 1.00 59.50 192 SER A CA 1
ATOM 1485 C C . SER A 1 192 ? 24.292 -5.318 -27.098 1.00 59.50 192 SER A C 1
ATOM 1487 O O . SER A 1 192 ? 23.482 -4.642 -26.474 1.00 59.50 192 SER A O 1
ATOM 1489 N N . ALA A 1 193 ? 25.517 -4.872 -27.396 1.00 55.50 193 ALA A N 1
ATOM 1490 C CA . ALA A 1 193 ? 26.009 -3.525 -27.076 1.00 55.50 193 ALA A CA 1
ATOM 1491 C C . ALA A 1 193 ? 25.229 -2.397 -27.785 1.00 55.50 193 ALA A C 1
ATOM 1493 O O . ALA A 1 193 ? 25.262 -1.250 -27.352 1.00 55.50 193 ALA A O 1
ATOM 1494 N N . THR A 1 194 ? 24.521 -2.721 -28.871 1.00 59.41 194 THR A N 1
ATOM 1495 C CA . THR A 1 194 ? 23.628 -1.797 -29.593 1.00 59.41 194 THR A CA 1
ATOM 1496 C C . THR A 1 194 ? 22.191 -1.811 -29.069 1.00 59.41 194 THR A C 1
ATOM 1498 O O . THR A 1 194 ? 21.352 -1.049 -29.544 1.00 59.41 194 THR A O 1
ATOM 1501 N N . SER A 1 195 ? 21.883 -2.675 -28.100 1.00 59.59 195 SER A N 1
ATOM 1502 C CA . SER A 1 195 ? 20.591 -2.746 -27.421 1.00 59.59 195 SER A CA 1
ATOM 1503 C C . SER A 1 195 ? 20.772 -2.405 -25.947 1.00 59.59 195 SER A C 1
ATOM 1505 O O . SER A 1 195 ? 21.858 -2.533 -25.388 1.00 59.59 195 SER A O 1
ATOM 1507 N N . ALA A 1 196 ? 19.703 -1.973 -25.287 1.00 62.84 196 ALA A N 1
ATOM 1508 C CA . ALA A 1 196 ? 19.761 -1.735 -23.856 1.00 62.84 196 ALA A CA 1
ATOM 1509 C C . ALA A 1 196 ? 19.906 -3.095 -23.133 1.00 62.84 196 ALA A C 1
ATOM 1511 O O . ALA A 1 196 ? 19.004 -3.935 -23.177 1.00 62.84 196 ALA A O 1
ATOM 1512 N N . ILE A 1 197 ? 21.087 -3.352 -22.560 1.00 65.19 197 ILE A N 1
ATOM 1513 C CA . ILE A 1 197 ? 21.435 -4.635 -21.931 1.00 65.19 197 ILE A CA 1
ATOM 1514 C C . ILE A 1 197 ? 20.472 -4.913 -20.766 1.00 65.19 197 ILE A C 1
ATOM 1516 O O . ILE A 1 197 ? 20.191 -4.017 -19.973 1.00 65.19 197 ILE A O 1
ATOM 1520 N N . ASN A 1 198 ? 19.984 -6.153 -20.645 1.00 66.81 198 ASN A N 1
ATOM 1521 C CA . ASN A 1 198 ? 19.045 -6.599 -19.598 1.00 66.81 198 ASN A CA 1
ATOM 1522 C C . ASN A 1 198 ? 17.666 -5.914 -19.600 1.00 66.81 198 ASN A C 1
ATOM 1524 O O . ASN A 1 198 ? 16.906 -6.064 -18.640 1.00 66.81 198 ASN A O 1
ATOM 1528 N N . ILE A 1 199 ? 17.319 -5.213 -20.678 1.00 72.12 199 ILE A N 1
ATOM 1529 C CA . ILE A 1 199 ? 16.028 -4.552 -20.856 1.00 72.12 199 ILE A CA 1
ATOM 1530 C C . ILE A 1 199 ? 15.211 -5.318 -21.904 1.00 72.12 199 ILE A C 1
ATOM 1532 O O . ILE A 1 199 ? 15.753 -5.784 -22.907 1.00 72.12 199 ILE A O 1
ATOM 1536 N N . SER A 1 200 ? 13.916 -5.500 -21.655 1.00 76.50 200 SER A N 1
ATOM 1537 C CA . SER A 1 200 ? 13.018 -6.268 -22.524 1.00 76.50 200 SER A CA 1
ATOM 1538 C C . SER A 1 200 ? 12.811 -5.605 -23.891 1.00 76.50 200 SER A C 1
ATOM 1540 O O . SER A 1 200 ? 12.718 -4.382 -23.999 1.00 76.50 200 SER A O 1
ATOM 1542 N N . THR A 1 201 ? 12.744 -6.429 -24.942 1.00 76.00 201 THR A N 1
ATOM 1543 C CA . THR A 1 201 ? 12.598 -5.980 -26.338 1.00 76.00 201 THR A CA 1
ATOM 1544 C C . THR A 1 201 ? 11.196 -5.412 -26.615 1.00 76.00 201 THR A C 1
ATOM 1546 O O . THR A 1 201 ? 10.200 -5.925 -26.104 1.00 76.00 201 THR A O 1
ATOM 1549 N N . THR A 1 202 ? 11.108 -4.381 -27.462 1.00 79.50 202 THR A N 1
ATOM 1550 C CA . THR A 1 202 ? 9.844 -3.812 -27.964 1.00 79.50 202 THR A CA 1
ATOM 1551 C C . THR A 1 202 ? 8.914 -4.878 -28.556 1.00 79.50 202 THR A C 1
ATOM 1553 O O . THR A 1 202 ? 9.362 -5.804 -29.231 1.00 79.50 202 THR A O 1
ATOM 1556 N N . GLY A 1 203 ? 7.607 -4.743 -28.310 1.00 81.00 203 GLY A N 1
ATOM 1557 C CA . GLY A 1 203 ? 6.574 -5.686 -28.753 1.00 81.00 203 GLY A CA 1
ATOM 1558 C C . GLY A 1 203 ? 6.307 -6.832 -27.774 1.00 81.00 203 GLY A C 1
ATOM 1559 O O . GLY A 1 203 ? 5.470 -7.689 -28.052 1.00 81.00 203 GLY A O 1
ATOM 1560 N N . CYS A 1 204 ? 6.991 -6.847 -26.629 1.00 83.50 204 CYS A N 1
ATOM 1561 C CA . CYS A 1 204 ? 6.790 -7.830 -25.570 1.00 83.50 204 CYS A CA 1
ATOM 1562 C C . CYS A 1 204 ? 6.022 -7.238 -24.375 1.00 83.50 204 CYS A C 1
ATOM 1564 O O . CYS A 1 204 ? 5.880 -6.022 -24.242 1.00 83.50 204 CYS A O 1
ATOM 1566 N N . THR A 1 205 ? 5.505 -8.109 -23.506 1.00 86.00 205 THR A N 1
ATOM 1567 C CA . THR A 1 205 ? 4.768 -7.710 -22.298 1.00 86.00 205 THR A CA 1
ATOM 1568 C C . THR A 1 205 ? 5.528 -8.143 -21.057 1.00 86.00 205 THR A C 1
ATOM 1570 O O . THR A 1 205 ? 5.697 -9.341 -20.830 1.00 86.00 205 THR A O 1
ATOM 1573 N N . ASP A 1 206 ? 5.948 -7.174 -20.249 1.00 87.62 206 ASP A N 1
ATOM 1574 C CA . ASP A 1 206 ? 6.531 -7.446 -18.942 1.00 87.62 206 ASP A CA 1
ATOM 1575 C C . ASP A 1 206 ? 5.465 -7.518 -17.848 1.00 87.62 206 ASP A C 1
ATOM 1577 O O . ASP A 1 206 ? 4.435 -6.856 -17.928 1.00 87.62 206 ASP A O 1
ATOM 1581 N N . TYR A 1 207 ? 5.706 -8.330 -16.823 1.00 89.12 207 TYR A N 1
ATOM 1582 C CA . TYR A 1 207 ? 4.821 -8.485 -15.678 1.00 89.12 207 TYR A CA 1
ATOM 1583 C C . TYR A 1 207 ? 5.528 -7.939 -14.447 1.00 89.12 207 TYR A C 1
ATOM 1585 O O . TYR A 1 207 ? 6.687 -8.262 -14.177 1.00 89.12 207 TYR A O 1
ATOM 1593 N N . TYR A 1 208 ? 4.813 -7.117 -13.694 1.00 90.12 208 TYR A N 1
ATOM 1594 C CA . TYR A 1 208 ? 5.307 -6.553 -12.452 1.00 90.12 208 TYR A CA 1
ATOM 1595 C C . TYR A 1 208 ? 4.292 -6.788 -11.350 1.00 90.12 208 TYR A C 1
ATOM 1597 O O . TYR A 1 208 ? 3.085 -6.626 -11.540 1.00 90.12 208 TYR A O 1
ATOM 1605 N N . GLU A 1 209 ? 4.803 -7.147 -10.185 1.00 91.00 209 GLU A N 1
ATOM 1606 C CA . GLU A 1 209 ? 4.035 -7.176 -8.960 1.00 91.00 209 GLU A CA 1
ATOM 1607 C C . GLU A 1 209 ? 4.081 -5.790 -8.321 1.00 91.00 209 GL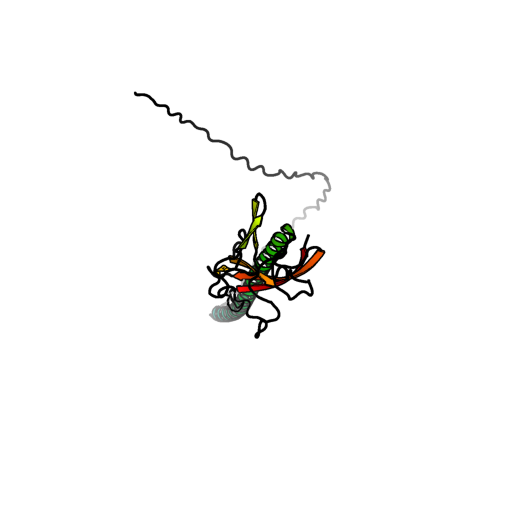U A C 1
ATOM 1609 O O . GLU A 1 209 ? 5.147 -5.319 -7.919 1.00 91.00 209 GLU A O 1
ATOM 1614 N N . MET A 1 210 ? 2.930 -5.139 -8.216 1.00 92.44 210 MET A N 1
ATOM 1615 C CA . MET A 1 210 ? 2.788 -3.907 -7.451 1.00 92.44 210 MET A CA 1
ATOM 1616 C C . MET A 1 210 ? 2.542 -4.262 -5.996 1.00 92.44 210 MET A C 1
ATOM 1618 O O . MET A 1 210 ? 1.594 -4.978 -5.673 1.00 92.44 210 MET A O 1
ATOM 1622 N N . ASN A 1 211 ? 3.382 -3.734 -5.116 1.00 91.88 211 ASN A N 1
ATOM 1623 C CA . ASN A 1 211 ? 3.200 -3.819 -3.677 1.00 91.88 211 ASN A CA 1
ATOM 1624 C C . ASN A 1 211 ? 2.840 -2.429 -3.178 1.00 91.88 211 ASN A C 1
ATOM 1626 O O . ASN A 1 211 ? 3.575 -1.481 -3.443 1.00 91.88 211 ASN A O 1
ATOM 1630 N N . ALA A 1 212 ? 1.733 -2.302 -2.455 1.00 93.88 212 ALA A N 1
ATOM 1631 C CA . ALA A 1 212 ? 1.316 -1.048 -1.844 1.00 93.88 212 ALA A CA 1
ATOM 1632 C C . ALA A 1 212 ? 1.048 -1.232 -0.352 1.00 93.88 212 ALA A C 1
ATOM 1634 O O . ALA A 1 212 ? 0.662 -2.312 0.093 1.00 93.88 212 ALA A O 1
ATOM 1635 N N . VAL A 1 213 ? 1.245 -0.162 0.409 1.00 92.81 213 VAL A N 1
ATOM 1636 C CA . VAL A 1 213 ? 1.057 -0.122 1.857 1.00 92.81 213 VAL A CA 1
ATOM 1637 C C . VAL A 1 213 ? 0.226 1.080 2.262 1.00 92.81 213 VAL A C 1
ATOM 1639 O O . VAL A 1 213 ? 0.347 2.158 1.678 1.00 92.81 213 VAL A O 1
ATOM 1642 N N . SER A 1 214 ? -0.551 0.911 3.327 1.00 94.31 214 SER A N 1
ATOM 1643 C CA . SER A 1 214 ? -1.019 2.002 4.173 1.00 94.31 214 SER A CA 1
ATOM 1644 C C . SER A 1 214 ? -0.621 1.744 5.621 1.00 94.31 214 SER A C 1
ATOM 1646 O O . SER A 1 214 ? -0.708 0.613 6.098 1.00 94.31 214 SER A O 1
ATOM 1648 N N . THR A 1 215 ? -0.183 2.781 6.329 1.00 92.44 215 THR A N 1
ATOM 1649 C CA . THR A 1 215 ? 0.157 2.695 7.751 1.00 92.44 215 THR A CA 1
ATOM 1650 C C . THR A 1 215 ? -0.472 3.835 8.543 1.00 92.44 215 THR A C 1
ATOM 1652 O O . THR A 1 215 ? -0.602 4.968 8.061 1.00 92.44 215 THR A O 1
ATOM 1655 N N . SER A 1 216 ? -0.881 3.522 9.774 1.00 89.44 216 SER A N 1
ATOM 1656 C CA . SER A 1 216 ? -1.291 4.512 10.772 1.00 89.44 216 SER A CA 1
ATOM 1657 C C . SER A 1 216 ? -0.087 5.179 11.453 1.00 89.44 216 SER A C 1
ATOM 1659 O O . SER A 1 216 ? -0.242 6.234 12.072 1.00 89.44 216 SER A O 1
ATOM 1661 N N . ALA A 1 217 ? 1.111 4.599 11.305 1.00 87.81 217 ALA A N 1
ATOM 1662 C CA . ALA A 1 217 ? 2.356 5.141 11.832 1.00 87.81 217 ALA A CA 1
ATOM 1663 C C . ALA A 1 217 ? 2.814 6.400 11.075 1.00 87.81 217 ALA A C 1
ATOM 1665 O O . ALA A 1 217 ? 2.414 6.667 9.939 1.00 87.81 217 ALA A O 1
ATOM 1666 N N . SER A 1 218 ? 3.710 7.169 11.700 1.00 86.81 218 SER A N 1
ATOM 1667 C CA . SER A 1 218 ? 4.322 8.344 11.069 1.00 86.81 218 SER A CA 1
ATOM 1668 C C . SER A 1 218 ? 5.255 7.984 9.917 1.00 86.81 218 SER A C 1
ATOM 1670 O O . SER A 1 218 ? 5.462 8.821 9.044 1.00 86.81 218 SER A O 1
ATOM 1672 N N . ASP A 1 219 ? 5.806 6.767 9.911 1.00 87.00 219 ASP A N 1
ATOM 1673 C CA . ASP A 1 219 ? 6.861 6.321 9.001 1.00 87.00 219 ASP A CA 1
ATOM 1674 C C . ASP A 1 219 ? 6.729 4.828 8.666 1.00 87.00 219 ASP A C 1
ATOM 1676 O O . ASP A 1 219 ? 6.003 4.078 9.321 1.00 87.00 219 ASP A O 1
ATOM 1680 N N . TYR A 1 220 ? 7.495 4.374 7.671 1.00 86.56 220 TYR A N 1
ATOM 1681 C CA . TYR A 1 220 ? 7.475 2.986 7.194 1.00 86.56 220 TYR A CA 1
ATOM 1682 C C . TYR A 1 220 ? 8.359 2.025 8.016 1.00 86.56 220 TYR A C 1
ATOM 1684 O O . TYR A 1 220 ? 8.386 0.830 7.742 1.00 86.56 220 TYR A O 1
ATOM 1692 N N . ASN A 1 221 ? 9.041 2.513 9.060 1.00 80.62 221 ASN A N 1
ATOM 1693 C CA . ASN A 1 221 ? 10.032 1.761 9.850 1.00 80.62 221 ASN A CA 1
ATOM 1694 C C . ASN A 1 221 ? 9.485 0.539 10.617 1.00 80.62 221 ASN A C 1
ATOM 1696 O O . ASN A 1 221 ? 10.270 -0.303 11.059 1.00 80.62 221 ASN A O 1
ATOM 1700 N N . GLY A 1 222 ? 8.166 0.460 10.808 1.00 74.31 222 GLY A N 1
ATOM 1701 C CA . GLY A 1 222 ? 7.475 -0.663 11.456 1.00 74.31 222 GLY A CA 1
ATOM 1702 C C . GLY A 1 222 ? 6.762 -1.607 10.484 1.00 74.31 222 GLY A C 1
ATOM 1703 O O . GLY A 1 222 ? 6.113 -2.549 10.926 1.00 74.31 222 GLY A O 1
ATOM 1704 N N . VAL A 1 223 ? 6.862 -1.368 9.172 1.00 77.62 223 VAL A N 1
ATOM 1705 C CA . VAL A 1 223 ? 6.061 -2.064 8.149 1.00 77.62 223 VAL A CA 1
ATOM 1706 C C . VAL A 1 223 ? 6.805 -3.258 7.528 1.00 77.62 223 VAL A C 1
ATOM 1708 O O . VAL A 1 223 ? 6.560 -3.650 6.392 1.00 77.62 223 VAL A O 1
ATOM 1711 N N . ASP A 1 224 ? 7.733 -3.862 8.270 1.00 71.00 224 ASP A N 1
ATOM 1712 C CA . ASP A 1 224 ? 8.517 -5.009 7.787 1.00 71.00 224 ASP A CA 1
ATOM 1713 C C . ASP A 1 224 ? 7.650 -6.255 7.519 1.00 71.00 224 ASP A C 1
ATOM 1715 O O . ASP A 1 224 ? 8.051 -7.127 6.755 1.00 71.00 224 ASP A O 1
ATOM 1719 N N . GLN A 1 225 ? 6.460 -6.346 8.127 1.00 69.94 225 GLN A N 1
ATOM 1720 C CA . GLN A 1 225 ? 5.607 -7.542 8.072 1.00 69.94 225 GLN A CA 1
ATOM 1721 C C . GLN A 1 225 ? 4.113 -7.258 7.855 1.00 69.94 225 GLN A C 1
ATOM 1723 O O . GLN A 1 225 ? 3.299 -8.139 8.114 1.00 69.94 225 GLN A O 1
ATOM 1728 N N . CYS A 1 226 ? 3.730 -6.053 7.408 1.00 78.25 226 CYS A N 1
ATOM 1729 C CA . CYS A 1 226 ? 2.320 -5.717 7.135 1.00 78.25 226 CYS A CA 1
ATOM 1730 C C . CYS A 1 226 ? 1.377 -6.126 8.285 1.00 78.25 226 CYS A C 1
ATOM 1732 O O . CYS A 1 226 ? 0.365 -6.794 8.080 1.00 78.25 226 CYS A O 1
ATOM 1734 N N . ASN A 1 227 ? 1.793 -5.810 9.512 1.00 76.31 227 ASN A N 1
ATOM 1735 C CA . ASN A 1 227 ? 1.153 -6.252 10.747 1.00 76.31 227 ASN A CA 1
ATOM 1736 C C . ASN A 1 227 ? 0.391 -5.089 11.401 1.00 76.31 227 ASN A C 1
ATOM 1738 O O . ASN A 1 227 ? 0.722 -3.937 11.125 1.00 76.31 227 ASN A O 1
ATOM 1742 N N . GLY A 1 228 ? -0.558 -5.406 12.292 1.00 75.75 228 GLY A N 1
ATOM 1743 C CA . GLY A 1 228 ? -1.265 -4.539 13.255 1.00 75.75 228 GLY A CA 1
ATOM 1744 C C . GLY A 1 228 ? -1.668 -3.132 12.795 1.00 75.75 228 GLY A C 1
ATOM 1745 O O . GLY A 1 228 ? -2.845 -2.859 12.562 1.00 75.75 228 GLY A O 1
ATOM 1746 N N . ASP A 1 229 ? -0.681 -2.245 12.697 1.00 85.38 229 ASP A N 1
ATOM 1747 C CA . ASP A 1 229 ? -0.802 -0.816 12.386 1.00 85.38 229 ASP A CA 1
ATOM 1748 C C . ASP A 1 229 ? -0.612 -0.484 10.897 1.00 85.38 229 ASP A C 1
ATOM 1750 O O . ASP A 1 229 ? -0.741 0.669 10.477 1.00 85.38 229 ASP A O 1
ATOM 1754 N N . SER A 1 230 ? -0.291 -1.492 10.091 1.00 89.56 230 SER A N 1
ATOM 1755 C CA . SER A 1 230 ? -0.043 -1.371 8.663 1.00 89.56 230 SER A CA 1
ATOM 1756 C C . SER A 1 230 ? -0.740 -2.476 7.893 1.00 89.56 230 SER A C 1
ATOM 1758 O O . SER A 1 230 ? -0.859 -3.605 8.364 1.00 89.56 230 SER A O 1
ATOM 1760 N N . LEU A 1 231 ? -1.169 -2.143 6.685 1.00 91.50 231 LEU A N 1
ATOM 1761 C CA . LEU A 1 231 ? -1.802 -3.072 5.775 1.00 91.50 231 LEU A CA 1
ATOM 1762 C C . LEU A 1 231 ? -1.116 -2.988 4.417 1.00 91.50 231 LEU A C 1
ATOM 1764 O O . LEU A 1 231 ? -0.922 -1.895 3.884 1.00 91.50 231 LEU A O 1
ATOM 1768 N N . CYS A 1 232 ? -0.789 -4.146 3.853 1.00 90.94 232 CYS A N 1
ATOM 1769 C CA . CYS A 1 232 ? -0.213 -4.244 2.523 1.00 90.94 232 CYS A CA 1
ATOM 1770 C C . CYS A 1 232 ? -1.145 -4.988 1.581 1.00 90.94 232 CYS A C 1
ATOM 1772 O O . CYS A 1 232 ? -1.758 -5.990 1.948 1.00 90.94 232 CYS A O 1
ATOM 1774 N N . VAL A 1 233 ? -1.202 -4.511 0.346 1.00 92.06 233 VAL A N 1
ATOM 1775 C CA . VAL A 1 233 ? -1.948 -5.130 -0.746 1.00 92.06 233 VAL A CA 1
ATOM 1776 C C . VAL A 1 233 ? -1.021 -5.326 -1.936 1.00 92.06 233 VAL A C 1
ATOM 1778 O O . VAL A 1 233 ? -0.045 -4.593 -2.118 1.00 92.06 233 VAL A O 1
ATOM 1781 N N . ARG A 1 234 ? -1.309 -6.358 -2.728 1.00 90.31 234 ARG A N 1
ATOM 1782 C CA . ARG A 1 234 ? -0.489 -6.772 -3.868 1.00 90.31 234 ARG A CA 1
ATOM 1783 C C . ARG A 1 234 ? -1.375 -6.924 -5.093 1.00 90.31 234 ARG A C 1
ATOM 1785 O O . ARG A 1 234 ? -2.474 -7.469 -4.991 1.00 90.31 234 ARG A O 1
ATOM 1792 N N . SER A 1 235 ? -0.893 -6.476 -6.244 1.00 93.12 235 SER A N 1
ATOM 1793 C CA . SER A 1 235 ? -1.499 -6.769 -7.544 1.00 93.12 235 SER A CA 1
ATOM 1794 C C . SER A 1 235 ? -0.423 -7.123 -8.556 1.00 93.12 235 SER A C 1
ATOM 1796 O O . SER A 1 235 ? 0.769 -6.913 -8.334 1.00 93.12 235 SER A O 1
ATOM 1798 N N . VAL A 1 236 ? -0.852 -7.691 -9.676 1.00 91.50 236 VAL A N 1
ATOM 1799 C CA . VAL A 1 236 ? 0.008 -7.938 -10.827 1.00 91.50 236 VAL A CA 1
ATOM 1800 C C . VAL A 1 236 ? -0.516 -7.098 -11.974 1.00 91.50 236 VAL A C 1
ATOM 1802 O O . VAL A 1 236 ? -1.708 -7.143 -12.275 1.00 91.50 236 VAL A O 1
ATOM 1805 N N . MET A 1 237 ? 0.378 -6.366 -12.631 1.00 91.06 237 MET A N 1
ATOM 1806 C CA . MET A 1 237 ? 0.066 -5.662 -13.868 1.00 91.06 237 MET A CA 1
ATOM 1807 C C . MET A 1 237 ? 0.990 -6.103 -14.996 1.00 91.06 237 MET A C 1
ATOM 1809 O O . MET A 1 237 ? 2.144 -6.486 -14.785 1.00 91.06 237 MET A O 1
ATOM 1813 N N . ASN A 1 238 ? 0.458 -6.027 -16.207 1.00 90.06 238 ASN A N 1
ATOM 1814 C CA . ASN A 1 238 ? 1.182 -6.262 -17.436 1.00 90.06 238 ASN A CA 1
ATOM 1815 C C . ASN A 1 238 ? 1.518 -4.917 -18.094 1.00 90.06 238 ASN A C 1
ATOM 1817 O O . ASN A 1 238 ? 0.666 -4.039 -18.216 1.00 90.06 238 ASN A O 1
ATOM 1821 N N . LEU A 1 239 ? 2.759 -4.759 -18.535 1.00 88.38 239 LEU A N 1
ATOM 1822 C CA . LEU A 1 239 ? 3.247 -3.569 -19.209 1.00 88.38 239 LEU A CA 1
ATOM 1823 C C . LEU A 1 239 ? 3.679 -3.947 -20.619 1.00 88.38 239 LEU A C 1
ATOM 1825 O O . LEU A 1 239 ? 4.672 -4.647 -20.814 1.00 88.38 239 LEU A O 1
ATOM 1829 N N . PHE A 1 240 ? 2.909 -3.498 -21.605 1.00 86.62 240 PHE A N 1
ATOM 1830 C CA . PHE A 1 240 ? 3.274 -3.664 -23.004 1.00 86.62 240 PHE A CA 1
ATOM 1831 C C . PHE A 1 240 ? 4.360 -2.654 -23.378 1.00 86.62 240 PHE A C 1
ATOM 1833 O O . PHE A 1 240 ? 4.191 -1.449 -23.178 1.00 86.62 240 PHE A O 1
ATOM 1840 N N . ILE A 1 241 ? 5.467 -3.152 -23.920 1.00 84.12 241 ILE A N 1
ATOM 1841 C CA . ILE A 1 241 ? 6.616 -2.333 -24.290 1.00 84.12 241 ILE A CA 1
ATOM 1842 C C . ILE A 1 241 ? 6.468 -1.906 -25.742 1.00 84.12 241 ILE A C 1
ATOM 1844 O O . ILE A 1 241 ? 6.428 -2.752 -26.643 1.00 84.12 241 ILE A O 1
ATOM 1848 N N . LYS A 1 242 ? 6.403 -0.593 -25.954 1.00 80.00 242 LYS A N 1
ATOM 1849 C CA . LYS A 1 242 ? 6.274 0.009 -27.282 1.00 80.00 242 LYS A CA 1
ATOM 1850 C C . LYS A 1 242 ? 7.618 0.337 -27.934 1.00 80.00 242 LYS A C 1
ATOM 1852 O O . LYS A 1 242 ? 8.658 0.367 -27.239 1.00 80.00 242 LYS A O 1
#

Sequence (242 aa):
MDRGRRRRRTMQRQQRRKTAPTGQRCGNAEESDAMTPPLHPHTVLPVTLRLPPHNQRGSTLIVALIMLLLVLMMGITGMRALTMDARMTANALEQQRLFEAADGALRHSERTLALYSQPLSICGTNENVYTKAGEGATQTLPCYISDALTDPDGMQVGFKSHAAQIHEVTGFNRKTAWYPRYIKTSCPKGASATSAINISTTGCTDYYEMNAVSTSASDYNGVDQCNGDSLCVRSVMNLFIK

Foldseek 3Di:
DDDDDDDDDDDDDDDDDDDDDDDDDDDDDDDDDDDDDDDDDDDDDDPPPPDDPDPDPDCVVVVVVVVVVVVVVVVVVVVVVVVVVVVVVVLVVLVVLFVVQQVVQLVVVQVQQQVPLFFAAEDDPQAQWDWDDDDPDIDTHGHAHEEQVPPPVNQQPQCQSCVRNWAWDPDRPWTKIKHKHWHDDPFDADPDPVHDGRTGDAQDKTKIKMKMKTFPDPDSNPVRGQDDRMHMDIDMDIRHHD

pLDDT: mean 77.3, std 17.43, range [39.38, 96.88]

InterPro domains:
  IPR025746 Type 4 fimbrial biogenesis protein PilX, N-terminal domain [PF14341] (57-107)

Organism: NCBI:txid1550736

Radius of gyration: 37.53 Å; chains: 1; bounding box: 103×76×88 Å

Secondary structure (DSSP, 8-state):
-------------------PPP-------------PPPPP-----------------SHHHHHHHHHHHHHHHHHHHHHHHHHHHHHHHHHHHHHHHHHHHHHHHHHHHHHHHHTT-SPPPBPPTT-SEEEEE-SS-EEEEE-B-SBGGG-TTS----TTTTTTT-EEEPSSSSEEEEEEEEE---PPBB-STTS-BT-BPTT-EEEEEEEEEEESSSSGGG-SS--TTEEEEEEEEEEE--